Protein AF-A0A0X8VB48-F1 (afdb_monomer_lite)

Organism: NCBI:txid991789

Foldseek 3Di:
DDDLVNLQVLVVVLCVQQVFDADREPAEEEAADPPDQKAWDQQPVDDSRIYIYGYPLLVLADPLLSSLSSQLRVLLRRVCVVCVPPDPLLSVLCSLALSLLQSLLSSLCSQLVHRNPDQADDPPPDQWGRHRVGTDGVVVVLVVLLVLLQVLQVVCLVPLDVVSLSSSRSSLRSNLSVLSRHDLVVSLVVLLVSLVSHDPVCSVLSSQCSNCSSVVPSVSSSVSSVVSVVVSVVSSDPDPPPPD

pLDDT: mean 90.02, std 12.57, range [36.25, 98.5]

Structure (mmCIF, N/CA/C/O backbone):
data_AF-A0A0X8VB48-F1
#
_entry.id   AF-A0A0X8VB48-F1
#
loop_
_atom_site.group_PDB
_atom_site.id
_atom_site.type_symbol
_atom_site.label_atom_id
_atom_site.label_alt_id
_atom_site.label_comp_id
_atom_site.label_asym_id
_atom_site.label_entity_id
_atom_site.label_seq_id
_atom_site.pdbx_PDB_ins_code
_atom_site.Cartn_x
_atom_site.Cartn_y
_atom_site.Cartn_z
_atom_site.occupancy
_atom_site.B_iso_or_equiv
_atom_site.auth_seq_id
_atom_site.auth_comp_id
_atom_site.auth_asym_id
_atom_site.auth_atom_id
_atom_site.pdbx_PDB_model_num
ATOM 1 N N . MET A 1 1 ? -19.864 -9.420 11.312 1.00 90.50 1 MET A N 1
ATOM 2 C CA . MET A 1 1 ? -19.569 -8.588 10.129 1.00 90.50 1 MET A CA 1
ATOM 3 C C . MET A 1 1 ? -19.471 -7.152 10.598 1.00 90.50 1 MET A C 1
ATOM 5 O O . MET A 1 1 ? -20.153 -6.843 11.565 1.00 90.50 1 MET A O 1
ATOM 9 N N . TYR A 1 2 ? -18.628 -6.325 9.982 1.00 93.12 2 TYR A N 1
ATOM 10 C CA . TYR A 1 2 ? -18.498 -4.921 10.375 1.00 93.12 2 TYR A CA 1
ATOM 11 C C . TYR A 1 2 ? -19.770 -4.133 10.065 1.00 93.12 2 TYR A C 1
ATOM 13 O O . TYR A 1 2 ? -20.276 -4.198 8.940 1.00 93.12 2 TYR A O 1
ATOM 21 N N . THR A 1 3 ? -20.255 -3.365 11.039 1.00 95.38 3 THR A N 1
ATOM 22 C CA . THR A 1 3 ? -21.268 -2.328 10.794 1.00 95.38 3 THR A CA 1
ATOM 23 C C . THR A 1 3 ? -20.612 -1.007 10.381 1.00 95.38 3 THR A C 1
ATOM 25 O O . THR A 1 3 ? -19.412 -0.801 10.583 1.00 95.38 3 THR A O 1
ATOM 28 N N . ILE A 1 4 ? -21.398 -0.089 9.809 1.00 95.25 4 ILE A N 1
ATOM 29 C CA . ILE A 1 4 ? -20.923 1.256 9.447 1.00 95.25 4 ILE A CA 1
ATOM 30 C C . ILE A 1 4 ? -20.445 2.015 10.695 1.00 95.25 4 ILE A C 1
ATOM 32 O O . ILE A 1 4 ? -19.432 2.711 10.649 1.00 95.25 4 ILE A O 1
ATOM 36 N N . GLU A 1 5 ? -21.127 1.848 11.827 1.00 96.75 5 GLU A N 1
ATOM 37 C CA . GLU A 1 5 ? -20.742 2.445 13.107 1.00 96.75 5 GLU A CA 1
ATOM 38 C C . GLU A 1 5 ? -19.383 1.913 13.575 1.00 96.75 5 GLU A C 1
ATOM 40 O O . GLU A 1 5 ? -18.514 2.696 13.953 1.00 96.75 5 GLU A O 1
ATOM 45 N N . GLU A 1 6 ? -19.155 0.597 13.498 1.00 97.06 6 GLU A N 1
ATOM 46 C CA . GLU A 1 6 ? -17.865 -0.005 13.856 1.00 97.06 6 GLU A CA 1
ATOM 47 C C . GLU A 1 6 ? -16.723 0.482 12.952 1.00 97.06 6 GLU A C 1
ATOM 49 O O . GLU A 1 6 ? -15.622 0.740 13.442 1.00 97.06 6 GLU A O 1
ATOM 54 N N . ILE A 1 7 ? -16.983 0.640 11.649 1.00 97.25 7 ILE A N 1
ATOM 55 C CA . ILE A 1 7 ? -16.021 1.186 10.681 1.00 97.25 7 ILE A CA 1
ATOM 56 C C . ILE A 1 7 ? -15.673 2.633 11.038 1.00 97.25 7 ILE A C 1
ATOM 58 O O . ILE A 1 7 ? -14.496 2.978 11.120 1.00 97.25 7 ILE A O 1
ATOM 62 N N . ASN A 1 8 ? -16.676 3.469 11.308 1.00 97.25 8 ASN A N 1
ATOM 63 C CA . ASN A 1 8 ? -16.461 4.878 11.632 1.00 97.25 8 ASN A CA 1
ATOM 64 C C . ASN A 1 8 ? -15.754 5.072 12.986 1.00 97.25 8 ASN A C 1
ATOM 66 O O . ASN A 1 8 ? -14.904 5.952 13.102 1.00 97.25 8 ASN A O 1
ATOM 70 N N . ILE A 1 9 ? -15.987 4.196 13.970 1.00 98.12 9 ILE A N 1
ATOM 71 C CA . ILE A 1 9 ? -15.193 4.159 15.211 1.00 98.12 9 ILE A CA 1
ATOM 72 C C . ILE A 1 9 ? -13.711 3.876 14.915 1.00 98.12 9 ILE A C 1
ATOM 74 O O . ILE A 1 9 ? -12.822 4.434 15.562 1.00 98.12 9 ILE A O 1
ATOM 78 N N . GLU A 1 10 ? -13.405 2.989 13.964 1.00 98.06 10 GLU A N 1
ATOM 79 C CA . GLU A 1 10 ? -12.017 2.736 13.563 1.00 98.06 10 GLU A CA 1
ATOM 80 C C . GLU A 1 10 ? -11.431 3.897 12.738 1.00 98.06 10 GLU A C 1
ATOM 82 O O . GLU A 1 10 ? -10.253 4.202 12.925 1.00 98.06 10 GLU A O 1
ATOM 87 N N . ILE A 1 11 ? -12.228 4.614 11.932 1.00 97.56 11 ILE A N 1
ATOM 88 C CA . ILE A 1 11 ? -11.807 5.872 11.280 1.00 97.56 11 ILE A CA 1
ATOM 89 C C . ILE A 1 11 ? -11.411 6.921 12.321 1.00 97.56 11 ILE A C 1
ATOM 91 O O . ILE A 1 11 ? -10.358 7.542 12.198 1.00 97.56 11 ILE A O 1
ATOM 95 N N . GLU A 1 12 ? -12.208 7.115 13.373 1.00 98.12 12 GLU A N 1
ATOM 96 C CA . GLU A 1 12 ? -11.882 8.071 14.438 1.00 98.12 12 GLU A CA 1
ATOM 97 C C . GLU A 1 12 ? -10.547 7.735 15.114 1.00 98.12 12 GLU A C 1
ATOM 99 O O . GLU A 1 12 ? -9.720 8.622 15.353 1.00 98.12 12 GLU A O 1
ATOM 104 N N . LYS A 1 13 ? -10.295 6.446 15.379 1.00 98.00 13 LYS A N 1
ATOM 105 C CA . LYS A 1 13 ? -9.010 5.978 15.923 1.00 98.00 13 LYS A CA 1
ATOM 106 C C . LYS A 1 13 ? -7.868 6.221 14.947 1.00 98.00 13 LYS A C 1
ATOM 108 O O . LYS A 1 13 ? -6.835 6.740 15.363 1.00 98.00 13 LYS A O 1
ATOM 113 N N . PHE A 1 14 ? -8.059 5.890 13.673 1.00 98.12 14 PHE A N 1
ATOM 114 C CA . PHE A 1 14 ? -7.084 6.128 12.614 1.00 98.12 14 PHE A CA 1
ATOM 115 C C . PHE A 1 14 ? -6.713 7.613 12.528 1.00 98.12 14 PHE A C 1
ATOM 117 O O . PHE A 1 14 ? -5.535 7.955 12.646 1.00 98.12 14 PHE A O 1
ATOM 124 N N . CYS A 1 15 ? -7.704 8.502 12.420 1.00 97.62 15 CYS A N 1
ATOM 125 C CA . CYS A 1 15 ? -7.517 9.953 12.373 1.00 97.62 15 CYS A CA 1
ATOM 126 C C . CYS A 1 15 ? -6.788 10.468 13.620 1.00 97.62 15 CYS A C 1
ATOM 128 O O . CYS A 1 15 ? -5.855 11.261 13.514 1.00 97.62 15 CYS A O 1
ATOM 130 N N . LYS A 1 16 ? -7.154 9.979 14.812 1.00 96.88 16 LYS A N 1
ATOM 131 C CA . LYS A 1 16 ? -6.485 10.352 16.067 1.00 96.88 16 LYS A CA 1
ATOM 132 C C . LYS A 1 16 ? -5.025 9.895 16.109 1.00 96.88 16 LYS A C 1
ATOM 134 O O . LYS A 1 16 ? -4.169 10.639 16.577 1.00 96.88 16 LYS A O 1
ATOM 139 N N . SER A 1 17 ? -4.734 8.678 15.653 1.00 96.00 17 SER A N 1
ATOM 140 C CA . SER A 1 17 ? -3.387 8.101 15.703 1.00 96.00 17 SER A CA 1
ATOM 141 C C . SER A 1 17 ? -2.441 8.696 14.661 1.00 96.00 17 SER A C 1
ATOM 143 O O . SER A 1 17 ? -1.259 8.850 14.952 1.00 96.00 17 SER A O 1
ATOM 145 N N . THR A 1 18 ? -2.946 9.030 13.473 1.00 95.06 18 THR A N 1
ATOM 146 C CA . THR A 1 18 ? -2.155 9.526 12.329 1.00 95.06 18 THR A CA 1
ATOM 147 C C . THR A 1 18 ? -2.172 11.049 12.186 1.00 95.06 18 THR A C 1
ATOM 149 O O . THR A 1 18 ? -1.362 11.612 11.456 1.00 95.06 18 THR A O 1
ATOM 152 N N . SER A 1 19 ? -3.094 11.734 12.869 1.00 95.19 19 SER A N 1
ATOM 153 C CA . SER A 1 19 ? -3.466 13.138 12.618 1.00 95.19 19 SER A CA 1
ATOM 154 C C . SER A 1 19 ? -4.057 13.399 11.224 1.00 95.19 19 SER A C 1
ATOM 156 O O . SER A 1 19 ? -4.222 14.558 10.831 1.00 95.19 19 SER A O 1
ATOM 158 N N . TYR A 1 20 ? -4.383 12.350 10.464 1.00 95.56 20 TYR A N 1
ATOM 159 C CA . TYR A 1 20 ? -5.042 12.482 9.170 1.00 95.56 20 TYR A CA 1
ATOM 160 C C . TYR A 1 20 ? -6.513 12.845 9.339 1.00 95.56 20 TYR A C 1
ATOM 162 O O . TYR A 1 20 ? -7.123 12.638 10.388 1.00 95.56 20 TYR A O 1
ATOM 170 N N . LYS A 1 21 ? -7.077 13.428 8.282 1.00 94.94 21 LYS A N 1
ATOM 171 C CA . LYS A 1 21 ? -8.482 13.823 8.225 1.00 94.94 21 LYS A CA 1
ATOM 172 C C . LYS A 1 21 ? -9.115 13.170 7.008 1.00 94.94 21 LYS A C 1
ATOM 174 O O . LYS A 1 21 ? -8.802 13.550 5.883 1.00 94.94 21 LYS A O 1
ATOM 179 N N . ILE A 1 22 ? -9.996 12.209 7.253 1.00 95.25 22 ILE A N 1
ATOM 180 C CA . ILE A 1 22 ? -10.831 11.566 6.236 1.00 95.25 22 ILE A CA 1
ATOM 181 C C . ILE A 1 22 ? -12.299 11.629 6.677 1.00 95.25 22 ILE A C 1
ATOM 183 O O . ILE A 1 22 ? -12.566 11.665 7.882 1.00 95.25 22 ILE A O 1
ATOM 187 N N . PRO A 1 23 ? -13.256 11.705 5.737 1.00 94.12 23 PRO A N 1
ATOM 188 C CA . PRO A 1 23 ? -14.671 11.710 6.076 1.00 94.12 23 PRO A CA 1
ATOM 189 C C . PRO A 1 23 ? -15.126 10.330 6.581 1.00 94.12 23 PRO A C 1
ATOM 191 O O . PRO A 1 23 ? -14.489 9.322 6.265 1.00 94.12 23 PRO A O 1
ATOM 194 N N . PRO A 1 24 ? -16.250 10.260 7.318 1.00 94.25 24 PRO A N 1
ATOM 195 C CA . PRO A 1 24 ? -16.859 8.986 7.675 1.00 94.25 24 PRO A CA 1
ATOM 196 C C . PRO A 1 24 ? -17.371 8.257 6.427 1.00 94.25 24 PRO A C 1
ATOM 198 O O . PRO A 1 24 ? -17.845 8.885 5.471 1.00 94.25 24 PRO A O 1
ATOM 201 N N . ILE A 1 25 ? -17.334 6.926 6.476 1.00 92.94 25 ILE A N 1
ATOM 202 C CA . ILE A 1 25 ? -17.933 6.056 5.466 1.00 92.94 25 ILE A CA 1
ATOM 203 C C . ILE A 1 25 ? -19.440 5.992 5.706 1.00 92.94 25 ILE A C 1
ATOM 205 O O . ILE A 1 25 ? -19.900 5.759 6.825 1.00 92.94 25 ILE A O 1
ATOM 209 N N . LYS A 1 26 ? -20.203 6.184 4.628 1.00 90.75 26 LYS A N 1
ATOM 210 C CA . LYS A 1 26 ? -21.671 6.092 4.624 1.00 90.75 26 LYS A CA 1
ATOM 211 C C . LYS A 1 26 ? -22.192 4.840 3.922 1.00 90.75 26 LYS A C 1
ATOM 213 O O . LYS A 1 26 ? -23.313 4.424 4.186 1.00 90.75 26 LYS A O 1
ATOM 218 N N . HIS A 1 27 ? -21.377 4.226 3.064 1.00 91.19 27 HIS A N 1
ATOM 219 C CA . HIS A 1 27 ? -21.754 3.056 2.278 1.00 91.19 27 HIS A CA 1
ATOM 220 C C . HIS A 1 27 ? -20.696 1.967 2.428 1.00 91.19 27 HIS A C 1
ATOM 222 O O . HIS A 1 27 ? -19.526 2.168 2.101 1.00 91.19 27 HIS A O 1
ATOM 228 N N . CYS A 1 28 ? -21.122 0.817 2.946 1.00 93.44 28 CYS A N 1
ATOM 229 C CA . CYS A 1 28 ? -20.296 -0.371 3.087 1.00 93.44 28 CYS A CA 1
ATOM 230 C C . CYS A 1 28 ? -21.055 -1.577 2.538 1.00 93.44 28 CYS A C 1
ATOM 232 O O . CYS A 1 28 ? -22.178 -1.841 2.971 1.00 93.44 28 CYS A O 1
ATOM 234 N N . LEU A 1 29 ? -20.434 -2.326 1.630 1.00 94.12 29 LEU A N 1
ATOM 235 C CA . LEU A 1 29 ? -20.996 -3.555 1.077 1.00 94.12 29 LEU A CA 1
ATOM 236 C C . LEU A 1 29 ? -20.112 -4.742 1.437 1.00 94.12 29 LEU A C 1
ATOM 238 O O . LEU A 1 29 ? -18.891 -4.685 1.314 1.00 94.12 29 LEU A O 1
ATOM 242 N N . HIS A 1 30 ? -20.747 -5.835 1.851 1.00 95.44 30 HIS A N 1
ATOM 243 C CA . HIS A 1 30 ? -20.071 -7.102 2.103 1.00 95.44 30 HIS A CA 1
ATOM 244 C C . HIS A 1 30 ? -20.298 -8.022 0.910 1.00 95.44 30 HIS A C 1
ATOM 246 O O . HIS A 1 30 ? -21.442 -8.311 0.561 1.00 95.44 30 HIS A O 1
ATOM 252 N N . VAL A 1 31 ? -19.219 -8.449 0.265 1.00 94.50 31 VAL A N 1
ATOM 253 C CA . VAL A 1 31 ? -19.257 -9.193 -1.000 1.00 94.50 31 VAL A CA 1
ATOM 254 C C . VAL A 1 31 ? -18.446 -10.481 -0.895 1.00 94.50 31 VAL A C 1
ATOM 256 O O . VAL A 1 31 ? -17.558 -10.596 -0.059 1.00 94.50 31 VAL A O 1
ATOM 259 N N . ASN A 1 32 ? -18.727 -11.467 -1.743 1.00 92.38 32 ASN A N 1
ATOM 260 C CA . ASN A 1 32 ? -17.813 -12.595 -1.938 1.00 92.38 32 ASN A CA 1
ATOM 261 C C . ASN A 1 32 ? -16.865 -12.221 -3.079 1.00 92.38 32 ASN A C 1
ATOM 263 O O . ASN A 1 32 ? -17.310 -12.104 -4.218 1.00 92.38 32 ASN A O 1
ATOM 267 N N . SER A 1 33 ? -15.596 -11.974 -2.758 1.00 88.06 33 SER A N 1
ATOM 268 C CA . SER A 1 33 ? -14.563 -11.607 -3.728 1.00 88.06 33 SER A CA 1
ATOM 269 C C . SER A 1 33 ? -13.253 -12.289 -3.362 1.00 88.06 33 SER A C 1
ATOM 271 O O . SER A 1 33 ? -12.820 -12.199 -2.209 1.00 88.06 33 SER A O 1
ATOM 273 N N . ASP A 1 34 ? -12.631 -12.918 -4.356 1.00 85.06 34 ASP A N 1
ATOM 274 C CA . ASP A 1 34 ? -11.284 -13.486 -4.257 1.00 85.06 34 ASP A CA 1
ATOM 275 C C . ASP A 1 34 ? -10.205 -12.465 -4.676 1.00 85.06 34 ASP A C 1
ATOM 277 O O . ASP A 1 34 ? -9.017 -12.679 -4.437 1.00 85.06 34 ASP A O 1
ATOM 281 N N . ASP A 1 35 ? -10.610 -11.330 -5.261 1.00 84.50 35 ASP A N 1
ATOM 282 C CA . ASP A 1 35 ? -9.698 -10.317 -5.807 1.00 84.50 35 ASP A CA 1
ATOM 283 C C . ASP A 1 35 ? -9.123 -9.386 -4.731 1.00 84.50 35 ASP A C 1
ATOM 285 O O . ASP A 1 35 ? -8.025 -8.849 -4.882 1.00 84.50 35 ASP A O 1
ATOM 289 N N . PHE A 1 36 ? -9.867 -9.155 -3.646 1.00 90.50 36 PHE A N 1
ATOM 290 C CA . PHE A 1 36 ? -9.482 -8.238 -2.573 1.00 90.50 36 PHE A CA 1
ATOM 291 C C . PHE A 1 36 ? -10.076 -8.660 -1.228 1.00 90.50 36 PHE A C 1
ATOM 293 O O . PHE A 1 36 ? -11.134 -9.283 -1.168 1.00 90.50 36 PHE A O 1
ATOM 300 N N . ILE A 1 37 ? -9.418 -8.274 -0.129 1.00 94.06 37 ILE A N 1
ATOM 301 C CA . ILE A 1 37 ? -9.958 -8.461 1.229 1.00 94.06 37 ILE A CA 1
ATOM 302 C C . ILE A 1 37 ? -10.849 -7.281 1.625 1.00 94.06 37 ILE A C 1
ATOM 304 O O . ILE A 1 37 ? -11.935 -7.475 2.167 1.00 94.06 37 ILE A O 1
ATOM 308 N N . ALA A 1 38 ? -10.411 -6.066 1.315 1.00 95.81 38 ALA A N 1
ATOM 309 C CA . ALA A 1 38 ? -11.216 -4.859 1.350 1.00 95.81 38 ALA A CA 1
ATOM 310 C C . ALA A 1 38 ? -10.786 -3.948 0.194 1.00 95.81 38 ALA A C 1
ATOM 312 O O . ALA A 1 38 ? -9.725 -4.160 -0.388 1.00 95.81 38 ALA A O 1
ATOM 313 N N . GLN A 1 39 ? -11.637 -2.996 -0.174 1.00 94.81 39 GLN A N 1
ATOM 314 C CA . GLN A 1 39 ? -11.324 -1.988 -1.176 1.00 94.81 39 GLN A CA 1
ATOM 315 C C . GLN A 1 39 ? -12.178 -0.744 -0.950 1.00 94.81 39 GLN A C 1
ATOM 317 O O . GLN A 1 39 ? -13.408 -0.831 -0.939 1.00 94.81 39 GLN A O 1
ATOM 322 N N . VAL A 1 40 ? -11.548 0.422 -0.858 1.00 93.38 40 VAL A N 1
ATOM 323 C CA . VAL A 1 40 ? -12.250 1.702 -0.976 1.00 93.38 40 VAL A CA 1
ATOM 324 C C . VAL A 1 40 ? -12.320 2.150 -2.430 1.00 93.38 40 VAL A C 1
ATOM 326 O O . VAL A 1 40 ? -11.330 2.160 -3.161 1.00 93.38 40 VAL A O 1
ATOM 329 N N . ARG A 1 41 ? -13.507 2.592 -2.847 1.00 88.50 41 ARG A N 1
ATOM 330 C CA . ARG A 1 41 ? -13.739 3.237 -4.141 1.00 88.50 41 ARG A CA 1
ATOM 331 C C . ARG A 1 41 ? -14.246 4.650 -3.932 1.00 88.50 41 ARG A C 1
ATOM 333 O O . ARG A 1 41 ? -15.087 4.899 -3.070 1.00 88.50 41 ARG A O 1
ATOM 340 N N . ARG A 1 42 ? -13.761 5.573 -4.762 1.00 80.94 42 ARG A N 1
ATOM 341 C CA . ARG A 1 42 ? -14.356 6.903 -4.857 1.00 80.94 42 ARG A CA 1
ATOM 342 C C . ARG A 1 42 ? -15.598 6.814 -5.737 1.00 80.94 42 ARG A C 1
ATOM 344 O O . ARG A 1 42 ? -15.498 6.395 -6.888 1.00 80.94 42 ARG A O 1
ATOM 351 N N . ASN A 1 43 ? -16.745 7.206 -5.204 1.00 75.50 43 ASN A N 1
ATOM 352 C CA . ASN A 1 43 ? -18.006 7.244 -5.926 1.00 75.50 43 ASN A CA 1
ATOM 353 C C . ASN A 1 43 ? -18.590 8.655 -5.835 1.00 75.50 43 ASN A C 1
ATOM 355 O O . ASN A 1 43 ? -19.033 9.084 -4.775 1.00 75.50 43 ASN A O 1
ATOM 359 N N . ASN A 1 44 ? -18.584 9.374 -6.957 1.00 70.50 44 ASN A N 1
ATOM 360 C CA . ASN A 1 44 ? -19.046 10.762 -7.021 1.00 70.50 44 ASN A CA 1
ATOM 361 C C . ASN A 1 44 ? -20.567 10.910 -6.830 1.00 70.50 44 ASN A C 1
ATOM 363 O O . ASN A 1 44 ? -21.035 12.025 -6.623 1.00 70.50 44 ASN A O 1
ATOM 367 N N . GLU A 1 45 ? -21.326 9.814 -6.894 1.00 63.97 45 GLU A N 1
ATOM 368 C CA . GLU A 1 45 ? -22.779 9.786 -6.678 1.00 63.97 45 GLU A CA 1
ATOM 369 C C . GLU A 1 45 ? -23.149 9.591 -5.197 1.00 63.97 45 GLU A C 1
ATOM 371 O O . GLU A 1 45 ? -24.316 9.690 -4.825 1.00 63.97 45 GLU A O 1
ATOM 376 N N . ILE A 1 46 ? -22.158 9.330 -4.339 1.00 66.12 46 ILE A N 1
ATOM 377 C CA . ILE A 1 46 ? -22.334 9.057 -2.913 1.00 66.12 46 ILE A CA 1
ATOM 378 C C . ILE A 1 46 ? -21.938 10.279 -2.076 1.00 66.12 46 ILE A C 1
ATOM 380 O O . ILE A 1 46 ? -20.915 10.924 -2.311 1.00 66.12 46 ILE A O 1
ATOM 384 N N . GLU A 1 47 ? -22.719 10.576 -1.036 1.00 53.56 47 GLU A N 1
ATOM 385 C CA . GLU A 1 47 ? -22.389 11.620 -0.067 1.00 53.56 47 GLU A CA 1
ATOM 386 C C . GLU A 1 47 ? -21.066 11.289 0.656 1.00 53.56 47 GLU A C 1
ATOM 388 O O . GLU A 1 47 ? -20.872 10.173 1.131 1.00 53.56 47 GLU A O 1
ATOM 393 N N . ASN A 1 48 ? -20.144 12.255 0.739 1.00 63.16 48 ASN A N 1
ATOM 394 C CA . ASN A 1 48 ? -18.730 12.086 1.133 1.00 63.16 48 ASN A CA 1
ATOM 395 C C . ASN A 1 48 ? -17.842 11.306 0.150 1.00 63.16 48 ASN A C 1
ATOM 397 O O . ASN A 1 48 ? -16.633 11.252 0.356 1.00 63.16 48 ASN A O 1
ATOM 401 N N . GLY A 1 49 ? -18.397 10.770 -0.936 1.00 80.88 49 GLY A N 1
ATOM 402 C CA . GLY A 1 49 ? -17.636 10.326 -2.096 1.00 80.88 49 GLY A CA 1
ATOM 403 C C . GLY A 1 49 ? -16.931 8.975 -1.978 1.00 80.88 49 GLY A C 1
ATOM 404 O O . GLY A 1 49 ? -16.144 8.670 -2.869 1.00 80.88 49 GLY A O 1
ATOM 405 N N . TYR A 1 50 ? -17.161 8.180 -0.925 1.00 89.19 50 TYR A N 1
ATOM 406 C CA . TYR A 1 50 ? -16.465 6.902 -0.706 1.00 89.19 50 TYR A CA 1
ATOM 407 C C . TYR A 1 50 ? -17.416 5.743 -0.384 1.00 89.19 50 TYR A C 1
ATOM 409 O O . TYR A 1 50 ? -18.310 5.866 0.455 1.00 89.19 50 TYR A O 1
ATOM 417 N N . GLU A 1 51 ? -17.153 4.598 -1.012 1.00 93.06 51 GLU A N 1
ATOM 418 C CA . GLU A 1 51 ? -17.772 3.300 -0.739 1.00 93.06 51 GLU A CA 1
ATOM 419 C C . GLU A 1 51 ? -16.688 2.296 -0.331 1.00 93.06 51 GLU A C 1
ATOM 421 O O . GLU A 1 51 ? -15.648 2.207 -0.988 1.00 93.06 51 GLU A O 1
ATOM 426 N N . LEU A 1 52 ? -16.929 1.541 0.742 1.00 95.06 52 LEU A N 1
ATOM 427 C CA . LEU A 1 52 ? -16.044 0.467 1.191 1.00 95.06 52 LEU A CA 1
ATOM 428 C C . LEU A 1 52 ? -16.650 -0.894 0.851 1.00 95.06 52 LEU A C 1
ATOM 430 O O . LEU A 1 52 ? -17.741 -1.241 1.299 1.00 95.06 52 LEU A O 1
ATOM 434 N N . LEU A 1 53 ? -15.914 -1.689 0.088 1.00 95.81 53 LEU A N 1
ATOM 435 C CA . LEU A 1 53 ? -16.243 -3.076 -0.199 1.00 95.81 53 LEU A CA 1
ATOM 436 C C . LEU A 1 53 ? -15.412 -3.970 0.717 1.00 95.81 53 LEU A C 1
ATOM 438 O O . LEU A 1 53 ? -14.193 -3.832 0.770 1.00 95.81 53 LEU A O 1
ATOM 442 N N . ILE A 1 54 ? -16.052 -4.895 1.424 1.00 96.62 54 ILE A N 1
ATOM 443 C CA . ILE A 1 54 ? -15.392 -5.847 2.322 1.00 96.62 54 ILE A CA 1
ATOM 444 C C . ILE A 1 54 ? -15.689 -7.259 1.827 1.00 96.62 54 ILE A C 1
ATOM 446 O O . ILE A 1 54 ? -16.851 -7.648 1.716 1.00 96.62 54 ILE A O 1
ATOM 450 N N . SER A 1 55 ? -14.650 -8.041 1.539 1.00 96.62 55 SER A N 1
ATOM 451 C CA . SER A 1 55 ? -14.834 -9.456 1.227 1.00 96.62 55 SER A CA 1
ATOM 452 C C . SER A 1 55 ? -15.236 -10.222 2.485 1.00 96.62 55 SER A C 1
ATOM 454 O O . SER A 1 55 ? -14.638 -10.039 3.548 1.00 96.62 55 SER A O 1
ATOM 456 N N . ASN A 1 56 ? -16.209 -11.126 2.376 1.00 94.88 56 ASN A N 1
ATOM 457 C CA . ASN A 1 56 ? -16.627 -11.995 3.481 1.00 94.88 56 ASN A CA 1
ATOM 458 C C . ASN A 1 56 ? -15.477 -12.863 4.022 1.00 94.88 56 ASN A C 1
ATOM 460 O O . ASN A 1 56 ? -15.508 -13.295 5.176 1.00 94.88 56 ASN A O 1
ATOM 464 N N . ASP A 1 57 ? -14.422 -13.052 3.232 1.00 94.06 57 ASP A N 1
ATOM 465 C CA . ASP A 1 57 ? -13.216 -13.764 3.637 1.00 94.06 57 ASP A CA 1
ATOM 466 C C . ASP A 1 57 ? -12.428 -13.058 4.739 1.00 94.06 57 ASP A C 1
ATOM 468 O O . ASP A 1 57 ? -11.733 -13.728 5.507 1.00 94.06 57 ASP A O 1
ATOM 472 N N . ILE A 1 58 ? -12.598 -11.740 4.910 1.00 94.56 58 ILE A N 1
ATOM 473 C CA . ILE A 1 58 ? -11.949 -10.996 5.995 1.00 94.56 58 ILE A CA 1
ATOM 474 C C . ILE A 1 58 ? -12.283 -11.597 7.370 1.00 94.56 58 ILE A C 1
ATOM 476 O O . ILE A 1 58 ? -11.450 -11.599 8.277 1.00 94.56 58 ILE A O 1
ATOM 480 N N . TYR A 1 59 ? -13.487 -12.163 7.522 1.00 94.19 59 TYR A N 1
ATOM 481 C CA . TYR A 1 59 ? -13.989 -12.684 8.794 1.00 94.19 59 TYR A CA 1
ATOM 482 C C . TYR A 1 59 ? -13.356 -14.009 9.211 1.00 94.19 59 TYR A C 1
ATOM 484 O O . TYR A 1 59 ? -13.494 -14.405 10.368 1.00 94.19 59 TYR A O 1
ATOM 492 N N . LYS A 1 60 ? -12.619 -14.665 8.307 1.00 93.19 60 LYS A N 1
ATOM 493 C CA . LYS A 1 60 ? -11.802 -15.845 8.617 1.00 93.19 60 LYS A CA 1
ATOM 494 C C . LYS A 1 60 ? -10.545 -15.467 9.412 1.00 93.19 60 LYS A C 1
ATOM 496 O O . LYS A 1 60 ? -9.989 -16.302 10.125 1.00 93.19 60 LYS A O 1
ATOM 501 N N . TYR A 1 61 ? -10.100 -14.213 9.317 1.00 94.25 61 TYR A N 1
ATOM 502 C CA . TYR A 1 61 ? -8.859 -13.743 9.930 1.00 94.25 61 TYR A CA 1
ATOM 503 C C . TYR A 1 61 ? -9.060 -13.211 11.349 1.00 94.25 61 TYR A C 1
ATOM 505 O O . TYR A 1 61 ? -10.171 -12.917 11.790 1.00 94.25 61 TYR A O 1
ATOM 513 N N . LYS A 1 62 ? -7.966 -13.048 12.097 1.00 94.88 62 LYS A N 1
ATOM 514 C CA . LYS A 1 62 ? -8.011 -12.459 13.444 1.00 94.88 62 LYS A CA 1
ATOM 515 C C . LYS A 1 62 ? -8.420 -10.986 13.381 1.00 94.88 62 LYS A C 1
ATOM 517 O O . LYS A 1 62 ? -7.956 -10.255 12.515 1.00 94.88 62 LYS A O 1
ATOM 522 N N . LYS A 1 63 ? -9.224 -10.537 14.355 1.00 95.00 63 LYS A N 1
ATOM 523 C CA . LYS A 1 63 ? -9.791 -9.173 14.415 1.00 95.00 63 LYS A CA 1
ATOM 524 C C . LYS A 1 63 ? -8.743 -8.061 14.288 1.00 95.00 63 LYS A C 1
ATOM 526 O O . LYS A 1 63 ? -9.037 -7.010 13.740 1.00 95.00 63 LYS A O 1
ATOM 531 N N . GLU A 1 64 ? -7.537 -8.292 14.791 1.00 95.56 64 GLU A N 1
ATOM 532 C CA . GLU A 1 64 ? -6.419 -7.359 14.649 1.00 95.56 64 GLU A CA 1
ATOM 533 C C . GLU A 1 64 ? -6.008 -7.160 13.181 1.00 95.56 64 GLU A C 1
ATOM 535 O O . GLU A 1 64 ? -5.951 -6.025 12.719 1.00 95.56 64 GLU A O 1
ATOM 540 N N . TYR A 1 65 ? -5.834 -8.251 12.427 1.00 96.88 65 TYR A N 1
ATOM 541 C CA . TYR A 1 65 ? -5.554 -8.202 10.990 1.00 96.88 65 TYR A CA 1
ATOM 542 C C . TYR A 1 65 ? -6.688 -7.535 10.211 1.00 96.88 65 TYR A C 1
ATOM 544 O O . TYR A 1 65 ? -6.442 -6.676 9.373 1.00 96.88 65 TYR A O 1
ATOM 552 N N . GLN A 1 66 ? -7.942 -7.863 10.540 1.00 97.25 66 GLN A N 1
ATOM 553 C CA . GLN A 1 66 ? -9.105 -7.237 9.901 1.00 97.25 66 GLN A CA 1
ATOM 554 C C . GLN A 1 66 ? -9.079 -5.705 10.036 1.00 97.25 66 GLN A C 1
ATOM 556 O O . GLN A 1 66 ? -9.328 -4.987 9.072 1.00 97.25 66 GLN A O 1
ATOM 561 N N . LYS A 1 67 ? -8.732 -5.191 11.224 1.00 98.00 67 LYS A N 1
ATOM 562 C CA . LYS A 1 67 ? -8.600 -3.747 11.457 1.00 98.00 67 LYS A CA 1
ATOM 563 C C . LYS A 1 67 ? -7.405 -3.142 10.733 1.00 98.00 67 LYS A C 1
ATOM 565 O O . LYS A 1 67 ? -7.530 -2.036 10.224 1.00 98.00 67 LYS A O 1
ATOM 570 N N . ALA A 1 68 ? -6.282 -3.853 10.666 1.00 97.75 68 ALA A N 1
ATOM 571 C CA . ALA A 1 68 ? -5.118 -3.404 9.911 1.00 97.75 68 ALA A CA 1
ATOM 572 C C . ALA A 1 68 ? -5.454 -3.218 8.421 1.00 97.75 68 ALA A C 1
ATOM 574 O O . ALA A 1 68 ? -5.092 -2.198 7.842 1.00 97.75 68 ALA A O 1
ATOM 575 N N . VAL A 1 69 ? -6.241 -4.135 7.844 1.00 97.94 69 VAL A N 1
ATOM 576 C CA . VAL A 1 69 ? -6.776 -4.006 6.478 1.00 97.94 69 VAL A CA 1
ATOM 577 C C . VAL A 1 69 ? -7.685 -2.779 6.343 1.00 97.94 69 VAL A C 1
ATOM 579 O O . VAL A 1 69 ? -7.559 -2.033 5.383 1.00 97.94 69 VAL A O 1
ATOM 582 N N . LEU A 1 70 ? -8.562 -2.493 7.311 1.00 98.31 70 LEU A N 1
ATOM 583 C CA . LEU A 1 70 ? -9.356 -1.254 7.263 1.00 98.31 70 LEU A CA 1
ATOM 584 C C . LEU A 1 70 ? -8.469 0.001 7.281 1.00 98.31 70 LEU A C 1
ATOM 586 O O . LEU A 1 70 ? -8.718 0.943 6.536 1.00 98.31 70 LEU A O 1
ATOM 590 N N . TRP A 1 71 ? -7.416 0.013 8.101 1.00 98.50 71 TRP A N 1
ATOM 591 C CA . TRP A 1 71 ? -6.484 1.142 8.173 1.00 98.50 71 TRP A CA 1
ATOM 592 C C . TRP A 1 71 ? -5.680 1.318 6.879 1.00 98.50 71 TRP A C 1
ATOM 594 O O . TRP A 1 71 ? -5.401 2.456 6.506 1.00 98.50 71 TRP A O 1
ATOM 604 N N . HIS A 1 72 ? -5.357 0.226 6.179 1.00 98.25 72 HIS A N 1
ATOM 605 C CA . HIS A 1 72 ? -4.798 0.255 4.825 1.00 98.25 72 HIS A CA 1
ATOM 606 C C . HIS A 1 72 ? -5.718 1.047 3.881 1.00 98.25 72 HIS A C 1
ATOM 608 O O . HIS A 1 72 ? -5.309 2.038 3.278 1.00 98.25 72 HIS A O 1
ATOM 614 N N . GLU A 1 73 ? -7.001 0.689 3.841 1.00 98.25 73 GLU A N 1
ATOM 615 C CA . GLU A 1 73 ? -7.986 1.354 2.984 1.00 98.25 73 GLU A CA 1
ATOM 616 C C . GLU A 1 73 ? -8.244 2.822 3.369 1.00 98.25 73 GLU A C 1
ATOM 618 O O . GLU A 1 73 ? -8.417 3.692 2.511 1.00 98.25 73 GLU A O 1
ATOM 623 N N . PHE A 1 74 ? -8.219 3.145 4.664 1.00 98.19 74 PHE A N 1
ATOM 624 C CA . PHE A 1 74 ? -8.332 4.526 5.144 1.00 98.19 74 PHE A CA 1
ATOM 625 C C . PHE A 1 74 ? -7.151 5.396 4.697 1.00 98.19 74 PHE A C 1
ATOM 627 O O . PHE A 1 74 ? -7.324 6.590 4.431 1.00 98.19 74 PHE A O 1
ATOM 634 N N . THR A 1 75 ? -5.961 4.811 4.546 1.00 98.06 75 THR A N 1
ATOM 635 C CA . THR A 1 75 ? -4.817 5.514 3.962 1.00 98.06 75 THR A CA 1
ATOM 636 C C . THR A 1 75 ? -5.064 5.868 2.494 1.00 98.06 75 THR A C 1
ATOM 638 O O . THR A 1 75 ? -4.779 6.999 2.100 1.00 98.06 75 THR A O 1
ATOM 641 N N . HIS A 1 76 ? -5.692 4.994 1.700 1.00 96.88 76 HIS A N 1
ATOM 642 C CA . HIS A 1 76 ? -6.094 5.339 0.329 1.00 96.88 76 HIS A CA 1
ATOM 643 C C . HIS A 1 76 ? -7.130 6.471 0.279 1.00 96.88 76 HIS A C 1
ATOM 645 O O . HIS A 1 76 ? -7.058 7.349 -0.588 1.00 96.88 76 HIS A O 1
ATOM 651 N N . MET A 1 77 ? -8.072 6.517 1.230 1.00 96.31 77 MET A N 1
ATOM 652 C CA . MET A 1 77 ? -8.981 7.665 1.366 1.00 96.31 77 MET A CA 1
ATOM 653 C C . MET A 1 77 ? -8.198 8.957 1.605 1.00 96.31 77 MET A C 1
ATOM 655 O O . MET A 1 77 ? -8.415 9.950 0.913 1.00 96.31 77 MET A O 1
ATOM 659 N N . TYR A 1 78 ? -7.257 8.943 2.547 1.00 96.56 78 TYR A N 1
ATOM 660 C CA . TYR A 1 78 ? -6.437 10.111 2.853 1.00 96.56 78 TYR A CA 1
ATOM 661 C C . TYR A 1 78 ? -5.602 10.566 1.649 1.00 96.56 78 TYR A C 1
ATOM 663 O O . TYR A 1 78 ? -5.653 11.738 1.272 1.00 96.56 78 TYR A O 1
ATOM 671 N N . ASP A 1 79 ? -4.873 9.651 1.014 1.00 96.19 79 ASP A N 1
ATOM 672 C CA . ASP A 1 79 ? -4.011 9.981 -0.119 1.00 96.19 79 ASP A CA 1
ATOM 673 C C . ASP A 1 79 ? -4.831 10.471 -1.321 1.00 96.19 79 ASP A C 1
ATOM 675 O O . ASP A 1 79 ? -4.460 11.449 -1.970 1.00 96.19 79 ASP A O 1
ATOM 679 N N . SER A 1 80 ? -5.999 9.877 -1.588 1.00 94.19 80 SER A N 1
ATOM 680 C CA . SER A 1 80 ? -6.883 10.358 -2.658 1.00 94.19 80 SER A CA 1
ATOM 681 C C . SER A 1 80 ? -7.430 11.763 -2.406 1.00 94.19 80 SER A C 1
ATOM 683 O O . SER A 1 80 ? -7.554 12.530 -3.359 1.00 94.19 80 SER A O 1
ATOM 685 N N . LEU A 1 81 ? -7.694 12.149 -1.151 1.00 93.38 81 LEU A N 1
ATOM 686 C CA . LEU A 1 81 ? -8.030 13.535 -0.800 1.00 93.38 81 LEU A CA 1
ATOM 687 C C . LEU A 1 81 ? -6.832 14.471 -0.957 1.00 93.38 81 LEU A C 1
ATOM 689 O O . LEU A 1 81 ? -7.003 15.601 -1.411 1.00 93.38 81 LEU A O 1
ATOM 693 N N . LYS A 1 82 ? -5.634 14.006 -0.592 1.00 94.12 82 LYS A N 1
ATOM 694 C CA . LYS A 1 82 ? -4.387 14.774 -0.678 1.00 94.12 82 LYS A CA 1
ATOM 695 C C . LYS A 1 82 ? -4.034 15.147 -2.118 1.00 94.12 82 LYS A C 1
ATOM 697 O O . LYS A 1 82 ? -3.573 16.258 -2.346 1.00 94.12 82 LYS A O 1
ATOM 702 N N . PHE A 1 83 ? -4.273 14.247 -3.073 1.00 92.19 83 PHE A N 1
ATOM 703 C CA . PHE A 1 83 ? -3.948 14.453 -4.491 1.00 92.19 83 PHE A CA 1
ATOM 704 C C . PHE A 1 83 ? -5.157 14.822 -5.361 1.00 92.19 83 PHE A C 1
ATOM 706 O O . PHE A 1 83 ? -5.048 14.830 -6.582 1.00 92.19 83 PHE A O 1
ATOM 713 N N . LYS A 1 84 ? -6.324 15.110 -4.774 1.00 90.00 84 LYS A N 1
ATOM 714 C CA . LYS A 1 84 ? -7.583 15.272 -5.526 1.00 90.00 84 LYS A CA 1
ATOM 715 C C . LYS A 1 84 ? -7.560 16.389 -6.583 1.00 90.00 84 LYS A C 1
ATOM 717 O O . LYS A 1 84 ? -8.322 16.301 -7.539 1.00 90.00 84 LYS A O 1
ATOM 722 N N . ASP A 1 85 ? -6.740 17.419 -6.366 1.00 91.19 85 ASP A N 1
ATOM 723 C CA . ASP A 1 85 ? -6.636 18.614 -7.216 1.00 91.19 85 ASP A CA 1
ATOM 724 C C . ASP A 1 85 ? -5.444 18.527 -8.194 1.00 91.19 85 ASP A C 1
ATOM 726 O O . ASP A 1 85 ? -5.211 19.440 -8.985 1.00 91.19 85 ASP A O 1
ATOM 730 N N . GLU A 1 86 ? -4.688 17.425 -8.155 1.00 93.75 86 GLU A N 1
ATOM 731 C CA . GLU A 1 86 ? -3.585 17.162 -9.077 1.00 93.75 86 GLU A CA 1
ATOM 732 C C . GLU A 1 86 ? -4.088 16.723 -10.458 1.00 93.75 86 GLU A C 1
ATOM 734 O O . GLU A 1 86 ? -5.214 16.251 -10.636 1.00 93.75 86 GLU A O 1
ATOM 739 N N . SER A 1 87 ? -3.216 16.817 -11.466 1.00 93.81 87 SER A N 1
ATOM 740 C CA . SER A 1 87 ? -3.527 16.272 -12.793 1.00 93.81 87 SER A CA 1
ATOM 741 C C . SER A 1 87 ? -3.804 14.763 -12.730 1.00 93.81 87 SER A C 1
ATOM 743 O O . SER A 1 87 ? -3.216 14.047 -11.919 1.00 93.81 87 SER A O 1
ATOM 745 N N . LYS A 1 88 ? -4.633 14.243 -13.646 1.00 91.31 88 LYS A N 1
ATOM 746 C CA . LYS A 1 88 ? -4.970 12.807 -13.702 1.00 91.31 88 LYS A CA 1
ATOM 747 C C . LYS A 1 88 ? -3.735 11.898 -13.733 1.00 91.31 88 LYS A C 1
ATOM 749 O O . LYS A 1 88 ? -3.747 10.846 -13.109 1.00 91.31 88 LYS A O 1
ATOM 754 N N . ILE A 1 89 ? -2.679 12.299 -14.443 1.00 92.38 89 ILE A N 1
ATOM 755 C CA . ILE A 1 89 ? -1.431 11.525 -14.543 1.00 92.38 89 ILE A CA 1
ATOM 756 C C . ILE A 1 89 ? -0.740 11.446 -13.178 1.00 92.38 89 ILE A C 1
ATOM 758 O O . ILE A 1 89 ? -0.340 10.364 -12.754 1.00 92.38 89 ILE A O 1
ATOM 762 N N . VAL A 1 90 ? -0.645 12.580 -12.477 1.00 94.69 90 VAL A N 1
ATOM 763 C CA . VAL A 1 90 ? -0.064 12.642 -11.130 1.00 94.69 90 VAL A CA 1
ATOM 764 C C . VAL A 1 90 ? -0.914 11.835 -10.153 1.00 94.69 90 VAL A C 1
ATOM 766 O O . VAL A 1 90 ? -0.379 10.982 -9.450 1.00 94.69 90 VAL A O 1
ATOM 769 N N . PHE A 1 91 ? -2.233 12.036 -10.159 1.00 94.06 91 PHE A N 1
ATOM 770 C CA . PHE A 1 91 ? -3.167 11.288 -9.322 1.00 94.06 91 PHE A CA 1
ATOM 771 C C . PHE A 1 91 ? -3.031 9.774 -9.535 1.00 94.06 91 PHE A C 1
ATOM 773 O O . PHE A 1 91 ? -2.778 9.039 -8.583 1.00 94.06 91 PHE A O 1
ATOM 780 N N . ASP A 1 92 ? -3.128 9.303 -10.783 1.00 92.44 92 ASP A N 1
ATOM 781 C CA . ASP A 1 92 ? -3.057 7.876 -11.111 1.00 92.44 92 ASP A CA 1
ATOM 782 C C . ASP A 1 92 ? -1.717 7.265 -10.679 1.00 92.44 92 ASP A C 1
ATOM 784 O O . ASP A 1 92 ? -1.700 6.171 -10.114 1.00 92.44 92 ASP A O 1
ATOM 788 N N . ALA A 1 93 ? -0.601 7.959 -10.925 1.00 95.38 93 ALA A N 1
ATOM 789 C CA . ALA A 1 93 ? 0.719 7.492 -10.518 1.00 95.38 93 ALA A CA 1
ATOM 790 C C . ALA A 1 93 ? 0.842 7.405 -8.993 1.00 95.38 93 ALA A C 1
ATOM 792 O O . ALA A 1 93 ? 1.270 6.370 -8.481 1.00 95.38 93 ALA A O 1
ATOM 793 N N . MET A 1 94 ? 0.439 8.451 -8.264 1.00 97.44 94 MET A N 1
ATOM 794 C CA . MET A 1 94 ? 0.534 8.497 -6.803 1.00 97.44 94 MET A CA 1
ATOM 795 C C . MET A 1 94 ? -0.347 7.443 -6.132 1.00 97.44 94 MET A C 1
ATOM 797 O O . MET A 1 94 ? 0.126 6.744 -5.235 1.00 97.44 94 MET A O 1
ATOM 801 N N . ILE A 1 95 ? -1.589 7.269 -6.591 1.00 95.00 95 ILE A N 1
ATOM 802 C CA . ILE A 1 95 ? -2.500 6.259 -6.040 1.00 95.00 95 ILE A CA 1
ATOM 803 C C . ILE A 1 95 ? -1.996 4.841 -6.323 1.00 95.00 95 ILE A C 1
ATOM 805 O O . ILE A 1 95 ? -1.953 4.020 -5.417 1.00 95.00 95 ILE A O 1
ATOM 809 N N . LYS A 1 96 ? -1.525 4.551 -7.541 1.00 94.75 96 LYS A N 1
ATOM 810 C CA . LYS A 1 96 ? -1.084 3.196 -7.926 1.00 94.75 96 LYS A CA 1
ATOM 811 C C . LYS A 1 96 ? 0.311 2.807 -7.433 1.00 94.75 96 LYS A C 1
ATOM 813 O O . LYS A 1 96 ? 0.749 1.690 -7.727 1.00 94.75 96 LYS A O 1
ATOM 818 N N . THR A 1 97 ? 1.036 3.722 -6.784 1.00 97.25 97 THR A N 1
ATOM 819 C CA . THR A 1 97 ? 2.407 3.479 -6.309 1.00 97.25 97 THR A CA 1
ATOM 820 C C . THR A 1 97 ? 2.603 3.913 -4.864 1.00 97.25 97 THR A C 1
ATOM 822 O O . THR A 1 97 ? 2.573 3.075 -3.968 1.00 97.25 97 THR A O 1
ATOM 825 N N . PHE A 1 98 ? 2.793 5.210 -4.619 1.00 98.12 98 PHE A N 1
ATOM 826 C CA . PHE A 1 98 ? 3.064 5.740 -3.289 1.00 98.12 98 PHE A CA 1
ATOM 827 C C . PHE A 1 98 ? 1.965 5.374 -2.295 1.00 98.12 98 PHE A C 1
ATOM 829 O O . PHE A 1 98 ? 2.288 4.964 -1.185 1.00 98.12 98 PHE A O 1
ATOM 836 N N . SER A 1 99 ? 0.693 5.488 -2.687 1.00 97.81 99 SER A N 1
ATOM 837 C CA . SER A 1 99 ? -0.416 5.204 -1.778 1.00 97.81 99 SER A CA 1
ATOM 838 C C . SER A 1 99 ? -0.447 3.739 -1.337 1.00 97.81 99 SER A C 1
ATOM 840 O O . SER A 1 99 ? -0.621 3.483 -0.154 1.00 97.81 99 SER A O 1
ATOM 842 N N . GLU A 1 100 ? -0.156 2.783 -2.224 1.00 98.12 100 GLU A N 1
ATOM 843 C CA . GLU A 1 100 ? -0.004 1.356 -1.872 1.00 98.12 100 GLU A CA 1
ATOM 844 C C . GLU A 1 100 ? 1.133 1.127 -0.862 1.00 98.12 100 GLU A C 1
ATOM 846 O O . GLU A 1 100 ? 0.980 0.413 0.133 1.00 98.12 100 GLU A O 1
ATOM 851 N N . SER A 1 101 ? 2.287 1.768 -1.078 1.00 98.44 101 SER A N 1
ATOM 852 C CA . SER A 1 101 ? 3.414 1.698 -0.139 1.00 98.44 101 SER A CA 1
ATOM 853 C C . SER A 1 101 ? 3.079 2.343 1.206 1.00 98.44 101 SER A C 1
ATOM 855 O O . SER A 1 101 ? 3.386 1.790 2.263 1.00 98.44 101 SER A O 1
ATOM 857 N N . HIS A 1 102 ? 2.416 3.494 1.187 1.00 98.00 102 HIS A N 1
ATOM 858 C CA . HIS A 1 102 ? 2.002 4.214 2.380 1.00 98.00 102 HIS A CA 1
ATOM 859 C C . HIS A 1 102 ? 0.960 3.421 3.182 1.00 98.00 102 HIS A C 1
ATOM 861 O O . HIS A 1 102 ? 1.131 3.234 4.389 1.00 98.00 102 HIS A O 1
ATOM 867 N N . ALA A 1 103 ? -0.058 2.879 2.516 1.00 98.31 103 ALA A N 1
ATOM 868 C CA . ALA A 1 103 ? -1.092 2.051 3.121 1.00 98.31 103 ALA A CA 1
ATOM 869 C C . ALA A 1 103 ? -0.501 0.786 3.756 1.00 98.31 103 ALA A C 1
ATOM 871 O O . ALA A 1 103 ? -0.757 0.507 4.929 1.00 98.31 103 ALA A O 1
ATOM 872 N N . THR A 1 104 ? 0.420 0.116 3.057 1.00 97.94 104 THR A N 1
ATOM 873 C CA . THR A 1 104 ? 1.161 -1.030 3.608 1.00 97.94 104 THR A CA 1
ATOM 874 C C . THR A 1 104 ? 1.997 -0.640 4.828 1.00 97.94 104 THR A C 1
ATOM 876 O O . THR A 1 104 ? 2.048 -1.372 5.814 1.00 97.94 104 THR A O 1
ATOM 879 N N . THR A 1 105 ? 2.640 0.532 4.812 1.00 96.19 105 THR A N 1
ATOM 880 C CA . THR A 1 105 ? 3.404 1.035 5.968 1.00 96.19 105 THR A CA 1
ATOM 881 C C . THR A 1 105 ? 2.501 1.195 7.192 1.00 96.19 105 THR A C 1
ATOM 883 O O . THR A 1 105 ? 2.880 0.806 8.298 1.00 96.19 105 THR A O 1
ATOM 886 N N . VAL A 1 106 ? 1.307 1.763 7.006 1.00 97.00 106 VAL A N 1
ATOM 887 C CA . VAL A 1 106 ? 0.316 1.955 8.074 1.00 97.00 106 VAL A CA 1
ATOM 888 C C . VAL A 1 106 ? -0.200 0.614 8.593 1.00 97.00 106 VAL A C 1
ATOM 890 O O . VAL A 1 106 ? -0.222 0.410 9.806 1.00 97.00 106 VAL A O 1
ATOM 893 N N . GLU A 1 107 ? -0.551 -0.316 7.706 1.00 97.31 107 GLU A N 1
ATOM 894 C CA . GLU A 1 107 ? -0.980 -1.672 8.068 1.00 97.31 107 GLU A CA 1
ATOM 895 C C . GLU A 1 107 ? 0.078 -2.376 8.932 1.00 97.31 107 GLU A C 1
ATOM 897 O O . GLU A 1 107 ? -0.213 -2.867 10.025 1.00 97.31 107 GLU A O 1
ATOM 902 N N . LEU A 1 108 ? 1.338 -2.358 8.491 1.00 94.75 108 LEU A N 1
ATOM 903 C CA . LEU A 1 108 ? 2.437 -2.981 9.223 1.00 94.75 108 LEU A CA 1
ATOM 904 C C . LEU A 1 108 ? 2.713 -2.282 10.558 1.00 94.75 108 LEU A C 1
ATOM 906 O O . LEU A 1 108 ? 2.933 -2.963 11.558 1.00 94.75 108 LEU A O 1
ATOM 910 N N . LYS A 1 109 ? 2.666 -0.943 10.621 1.00 93.38 109 LYS A N 1
ATOM 911 C CA . LYS A 1 109 ? 2.787 -0.210 11.894 1.00 93.38 109 LYS A CA 1
ATOM 912 C C . LYS A 1 109 ? 1.690 -0.606 12.874 1.00 93.38 109 LYS A C 1
ATOM 914 O O . LYS A 1 109 ? 1.984 -0.782 14.055 1.00 93.38 109 LYS A O 1
ATOM 919 N N . TYR A 1 110 ? 0.457 -0.766 12.396 1.00 94.69 110 TYR A N 1
ATOM 920 C CA . TYR A 1 110 ? -0.677 -1.159 13.228 1.00 94.69 110 TYR A CA 1
ATOM 921 C C . TYR A 1 110 ? -0.425 -2.522 13.880 1.00 94.69 110 TYR A C 1
ATOM 923 O O . TYR A 1 110 ? -0.524 -2.656 15.102 1.00 94.69 110 TYR A O 1
ATOM 931 N N . LEU A 1 111 ? -0.026 -3.501 13.067 1.00 94.06 111 LEU A N 1
ATOM 932 C CA . LEU A 1 111 ? 0.216 -4.882 13.489 1.00 94.06 111 LEU A CA 1
ATOM 933 C C . LEU A 1 111 ? 1.486 -5.055 14.328 1.00 94.06 111 LEU A C 1
ATOM 935 O O . LEU A 1 111 ? 1.550 -5.926 15.188 1.00 94.06 111 LEU A O 1
ATOM 939 N N . LEU A 1 112 ? 2.508 -4.227 14.099 1.00 91.31 112 LEU A N 1
ATOM 940 C CA . LEU A 1 112 ? 3.711 -4.183 14.937 1.00 91.31 112 LEU A CA 1
ATOM 941 C C . LEU A 1 112 ? 3.485 -3.390 16.234 1.00 91.31 112 LEU A C 1
ATOM 943 O O . LEU A 1 112 ? 4.404 -3.280 17.046 1.00 91.31 112 LEU A O 1
ATOM 947 N N . HIS A 1 113 ? 2.300 -2.794 16.412 1.00 89.94 113 HIS A N 1
ATOM 948 C CA . HIS A 1 113 ? 1.985 -1.867 17.498 1.00 89.94 113 HIS A CA 1
ATOM 949 C C . HIS A 1 113 ? 2.986 -0.704 17.608 1.00 89.94 113 HIS A C 1
ATOM 951 O O . HIS A 1 113 ? 3.337 -0.248 18.698 1.00 89.94 113 HIS A O 1
ATOM 957 N N . ILE A 1 114 ? 3.449 -0.213 16.460 1.00 88.56 114 ILE A N 1
ATOM 958 C CA . ILE A 1 114 ? 4.323 0.953 16.360 1.00 88.56 114 ILE A CA 1
ATOM 959 C C . ILE A 1 114 ? 3.451 2.205 16.295 1.00 88.56 114 ILE A C 1
ATOM 961 O O . ILE A 1 114 ? 2.441 2.252 15.592 1.00 88.56 114 ILE A O 1
ATOM 965 N N . SER A 1 115 ? 3.861 3.254 17.008 1.00 88.12 115 SER A N 1
ATOM 966 C CA . SER A 1 115 ? 3.188 4.550 16.921 1.00 88.12 115 SER A CA 1
ATOM 967 C C . SER A 1 115 ? 3.194 5.067 15.480 1.00 88.12 115 SER A C 1
ATOM 969 O O . SER A 1 115 ? 4.241 5.124 14.831 1.00 88.12 115 SER A O 1
ATOM 971 N N . MET A 1 116 ? 2.035 5.504 14.985 1.00 89.44 116 MET A N 1
ATOM 972 C CA . MET A 1 116 ? 1.903 6.018 13.616 1.00 89.44 116 MET A CA 1
ATOM 973 C C . MET A 1 116 ? 2.816 7.222 13.357 1.00 89.44 116 MET A C 1
ATOM 975 O O . MET A 1 116 ? 3.409 7.319 12.282 1.00 89.44 116 MET A O 1
ATOM 979 N N . ASN A 1 117 ? 3.034 8.048 14.385 1.00 82.94 117 ASN A N 1
ATOM 980 C CA . ASN A 1 117 ? 3.893 9.234 14.341 1.00 82.94 117 ASN A CA 1
ATOM 981 C C . ASN A 1 117 ? 5.392 8.921 14.487 1.00 82.94 117 ASN A C 1
ATOM 983 O O . ASN A 1 117 ? 6.223 9.816 14.351 1.00 82.94 117 ASN A O 1
ATOM 987 N N . GLN A 1 118 ? 5.767 7.673 14.783 1.00 79.81 118 GLN A N 1
ATOM 988 C CA . GLN A 1 118 ? 7.172 7.288 14.889 1.00 79.81 118 GLN A CA 1
ATOM 989 C C . GLN A 1 118 ? 7.797 7.183 13.491 1.00 79.81 118 GLN A C 1
ATOM 991 O O . GLN A 1 118 ? 7.297 6.472 12.613 1.00 79.81 118 GLN A O 1
ATOM 996 N N . THR A 1 119 ? 8.904 7.895 13.285 1.00 65.12 119 THR A N 1
ATOM 997 C CA . THR A 1 119 ? 9.520 8.114 11.966 1.00 65.12 119 THR A CA 1
ATOM 998 C C . THR A 1 119 ? 10.494 7.037 11.502 1.00 65.12 119 THR A C 1
ATOM 1000 O O . THR A 1 119 ? 10.997 7.157 10.394 1.00 65.12 119 THR A O 1
ATOM 1003 N N . SER A 1 120 ? 10.776 6.006 12.300 1.00 61.44 120 SER A N 1
ATOM 1004 C CA . SER A 1 120 ? 11.489 4.753 11.949 1.00 61.44 120 SER A CA 1
ATOM 1005 C C . SER A 1 120 ? 12.073 4.147 13.228 1.00 61.44 120 SER A C 1
ATOM 1007 O O . SER A 1 120 ? 12.131 4.816 14.263 1.00 61.44 120 SER A O 1
ATOM 1009 N N . ARG A 1 121 ? 12.525 2.890 13.133 1.00 61.44 121 ARG A N 1
ATOM 1010 C CA . ARG A 1 121 ? 13.062 1.986 14.175 1.00 61.44 121 ARG A CA 1
ATOM 1011 C C . ARG A 1 121 ? 12.045 0.941 14.614 1.00 61.44 121 ARG A C 1
ATOM 1013 O O . ARG A 1 121 ? 11.510 0.995 15.721 1.00 61.44 121 ARG A O 1
ATOM 1020 N N . ILE A 1 122 ? 11.848 -0.059 13.754 1.00 63.84 122 ILE A N 1
ATOM 1021 C CA . ILE A 1 122 ? 11.431 -1.380 14.228 1.00 63.84 122 ILE A CA 1
ATOM 1022 C C . ILE A 1 122 ? 12.489 -1.828 15.243 1.00 63.84 122 ILE A C 1
ATOM 1024 O O . ILE A 1 122 ? 13.664 -1.977 14.906 1.00 63.84 122 ILE A O 1
ATOM 1028 N N . ASN A 1 123 ? 12.087 -2.003 16.500 1.00 59.41 123 ASN A N 1
ATOM 1029 C CA . ASN A 1 123 ? 12.926 -2.700 17.460 1.00 59.41 123 ASN A CA 1
ATOM 1030 C C . ASN A 1 123 ? 12.936 -4.183 17.058 1.00 59.41 123 ASN A C 1
ATOM 1032 O O . ASN A 1 123 ? 11.875 -4.797 16.939 1.00 59.41 123 ASN A O 1
ATOM 1036 N N . LEU A 1 124 ? 14.125 -4.745 16.821 1.00 55.09 124 LEU A N 1
ATOM 1037 C CA . LEU A 1 124 ? 14.333 -6.110 16.314 1.00 55.09 124 LEU A CA 1
ATOM 1038 C C . LEU A 1 124 ? 13.669 -7.196 17.176 1.00 55.09 124 LEU A C 1
ATOM 1040 O O . LEU A 1 124 ? 13.481 -8.317 16.712 1.00 55.09 124 LEU A O 1
ATOM 1044 N N . ASN A 1 125 ? 13.289 -6.861 18.408 1.00 56.22 125 ASN A N 1
ATOM 1045 C CA . ASN A 1 125 ? 12.782 -7.810 19.388 1.00 56.22 125 ASN A CA 1
ATOM 1046 C C . ASN A 1 125 ? 11.334 -8.267 19.145 1.00 56.22 125 ASN A C 1
ATOM 1048 O O . ASN A 1 125 ? 10.902 -9.202 19.813 1.00 56.22 125 ASN A O 1
ATOM 1052 N N . ASN A 1 126 ? 10.577 -7.665 18.214 1.00 64.81 126 ASN A N 1
ATOM 1053 C CA . ASN A 1 126 ? 9.235 -8.161 17.890 1.00 64.81 126 ASN A CA 1
ATOM 1054 C C . ASN A 1 126 ? 8.856 -7.928 16.417 1.00 64.81 126 ASN A C 1
ATOM 1056 O O . ASN A 1 126 ? 8.278 -6.909 16.053 1.00 64.81 126 ASN A O 1
ATOM 1060 N N . ARG A 1 127 ? 9.207 -8.893 15.558 1.00 84.19 127 ARG A N 1
ATOM 1061 C CA . ARG A 1 127 ? 8.885 -8.905 1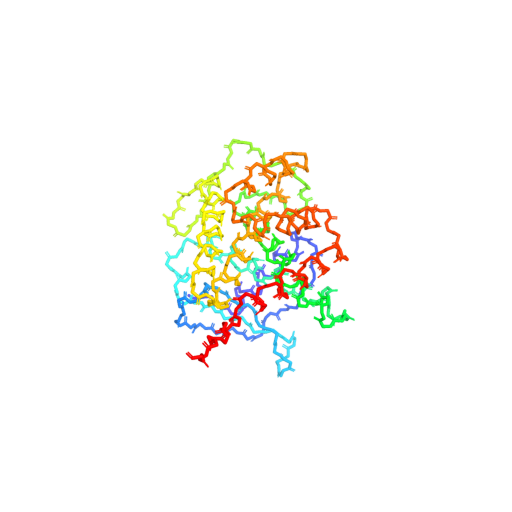4.116 1.00 84.19 127 ARG A CA 1
ATOM 1062 C C . ARG A 1 127 ? 7.788 -9.916 13.769 1.00 84.19 127 ARG A C 1
ATOM 1064 O O . ARG A 1 127 ? 7.651 -10.294 12.613 1.00 84.19 127 ARG A O 1
ATOM 1071 N N . VAL A 1 128 ? 7.050 -10.404 14.766 1.00 88.56 128 VAL A N 1
ATOM 1072 C CA . VAL A 1 128 ? 5.966 -11.377 14.582 1.00 88.56 128 VAL A CA 1
ATOM 1073 C C . VAL A 1 128 ? 4.631 -10.649 14.614 1.00 88.56 128 VAL A C 1
ATOM 1075 O O . VAL A 1 128 ? 4.340 -9.939 15.572 1.00 88.56 128 VAL A O 1
ATOM 1078 N N . LEU A 1 129 ? 3.829 -10.855 13.577 1.00 91.00 129 LEU A N 1
ATOM 1079 C CA . LEU A 1 129 ? 2.591 -10.138 13.304 1.00 91.00 129 LEU A CA 1
ATOM 1080 C C . LEU A 1 129 ? 1.395 -11.073 13.360 1.00 91.00 129 LEU A C 1
ATOM 1082 O O . LEU A 1 129 ? 1.489 -12.222 12.928 1.00 91.00 129 LEU A O 1
ATOM 1086 N N . THR A 1 130 ? 0.254 -10.569 13.826 1.00 91.25 130 THR A N 1
ATOM 1087 C CA . THR A 1 130 ? -1.035 -11.228 13.604 1.00 91.25 130 THR A CA 1
ATOM 1088 C C . THR A 1 130 ? -1.444 -11.027 12.140 1.00 91.25 130 THR A C 1
ATOM 1090 O O . THR A 1 130 ? -1.978 -9.988 11.769 1.00 91.25 130 THR A O 1
ATOM 1093 N N . TRP A 1 131 ? -1.173 -12.024 11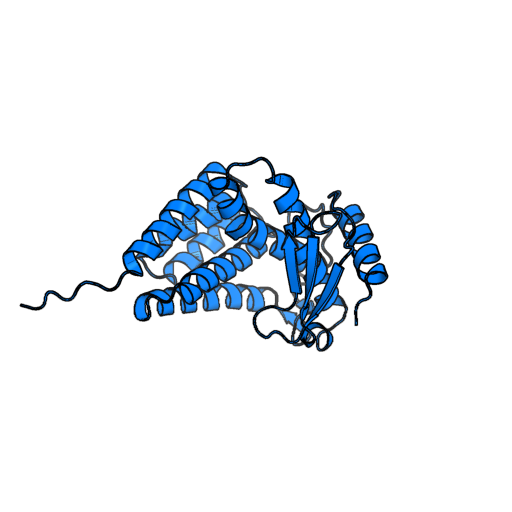.305 1.00 90.56 131 TRP A N 1
ATOM 1094 C CA . TRP A 1 131 ? -1.400 -12.028 9.861 1.00 90.56 131 TRP A CA 1
ATOM 1095 C C . TRP A 1 131 ? -2.548 -12.970 9.450 1.00 90.56 131 TRP A C 1
ATOM 1097 O O . TRP A 1 131 ? -3.244 -13.538 10.299 1.00 90.56 131 TRP A O 1
ATOM 1107 N N . ARG A 1 132 ? -2.746 -13.159 8.136 1.00 85.12 132 ARG A N 1
ATOM 1108 C CA . ARG A 1 132 ? -3.827 -13.975 7.540 1.00 85.12 132 ARG A CA 1
ATOM 1109 C C . ARG A 1 132 ? -3.935 -15.373 8.160 1.00 85.12 132 ARG A C 1
ATOM 1111 O O . ARG A 1 132 ? -5.014 -15.783 8.572 1.00 85.12 132 ARG A O 1
ATOM 1118 N N . ASN A 1 133 ? -2.809 -16.072 8.302 1.00 82.44 133 ASN A N 1
ATOM 1119 C CA . ASN A 1 133 ? -2.765 -17.466 8.762 1.00 82.44 133 ASN A CA 1
ATOM 1120 C C . ASN A 1 133 ? -2.338 -17.618 10.233 1.00 82.44 133 ASN A C 1
ATOM 1122 O O . ASN A 1 133 ? -1.872 -18.678 10.644 1.00 82.44 133 ASN A O 1
ATOM 1126 N N . GLY A 1 134 ? -2.488 -16.567 11.047 1.00 86.56 134 GLY A N 1
ATOM 1127 C CA . GLY A 1 134 ? -2.085 -16.578 12.453 1.00 86.56 134 GLY A CA 1
ATOM 1128 C C . GLY A 1 134 ? -0.872 -15.694 12.700 1.00 86.56 134 GLY A C 1
ATOM 1129 O O . GLY A 1 134 ? -0.912 -14.517 12.377 1.00 86.56 134 GLY A O 1
ATOM 1130 N N . LYS A 1 135 ? 0.178 -16.221 13.335 1.00 89.38 135 LYS A N 1
ATOM 1131 C CA . LYS A 1 135 ? 1.394 -15.446 13.614 1.00 89.38 135 LYS A CA 1
ATOM 1132 C C . LYS A 1 135 ? 2.433 -15.674 12.527 1.00 89.38 135 LYS A C 1
ATOM 1134 O O . LYS A 1 135 ? 2.826 -16.815 12.308 1.00 89.38 135 LYS A O 1
ATOM 1139 N N . GLU A 1 136 ? 2.906 -14.603 11.902 1.00 91.62 136 GLU A N 1
ATOM 1140 C CA . GLU A 1 136 ? 3.893 -14.679 10.824 1.00 91.62 136 GLU A CA 1
ATOM 1141 C C . GLU A 1 136 ? 5.021 -13.665 11.020 1.00 91.62 136 GLU A C 1
ATOM 1143 O O . GLU A 1 136 ? 4.834 -12.608 11.620 1.00 91.62 136 GLU A O 1
ATOM 1148 N N . ASN A 1 137 ? 6.223 -14.013 10.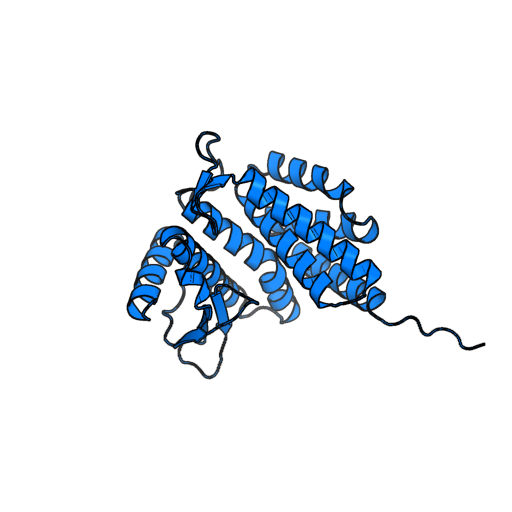566 1.00 91.75 137 ASN A N 1
ATOM 1149 C CA . ASN A 1 137 ? 7.383 -13.140 10.673 1.00 91.75 137 ASN A CA 1
ATOM 1150 C C . ASN A 1 137 ? 7.362 -12.094 9.545 1.00 91.75 137 ASN A C 1
ATOM 1152 O O . ASN A 1 137 ? 7.181 -12.440 8.379 1.00 91.75 137 ASN A O 1
ATOM 1156 N N . LEU A 1 138 ? 7.598 -10.827 9.879 1.00 91.81 138 LEU A N 1
ATOM 1157 C CA . LEU A 1 138 ? 7.667 -9.714 8.933 1.00 91.81 138 LEU A CA 1
ATOM 1158 C C . LEU A 1 138 ? 8.683 -9.953 7.806 1.00 91.81 138 LEU A C 1
ATOM 1160 O O . LEU A 1 138 ? 8.422 -9.594 6.661 1.00 91.81 138 LEU A O 1
ATOM 1164 N N . ASP A 1 139 ? 9.819 -10.587 8.093 1.00 90.38 139 ASP A N 1
ATOM 1165 C CA . ASP A 1 139 ? 10.820 -10.917 7.075 1.00 90.38 139 ASP A CA 1
ATOM 1166 C C . ASP A 1 139 ? 10.276 -11.930 6.053 1.00 90.38 139 ASP A C 1
ATOM 1168 O O . ASP A 1 139 ? 10.577 -11.828 4.867 1.00 90.38 139 ASP A O 1
ATOM 1172 N N . LEU A 1 140 ? 9.419 -12.868 6.479 1.00 92.44 140 LEU A N 1
ATOM 1173 C CA . LEU A 1 140 ? 8.764 -13.821 5.572 1.00 92.44 140 LEU A CA 1
ATOM 1174 C C . LEU A 1 140 ? 7.697 -13.137 4.717 1.00 92.44 140 LEU A C 1
ATOM 1176 O O . LEU A 1 140 ? 7.672 -13.333 3.503 1.00 92.44 140 LEU A O 1
ATOM 1180 N N . ILE A 1 141 ? 6.868 -12.284 5.326 1.00 93.62 141 ILE A N 1
ATOM 1181 C CA . ILE A 1 141 ? 5.840 -11.511 4.613 1.00 93.62 141 ILE A CA 1
ATOM 1182 C C . ILE A 1 141 ? 6.493 -10.639 3.531 1.00 93.62 141 ILE A C 1
ATOM 1184 O O . ILE A 1 141 ? 6.048 -10.605 2.384 1.00 93.62 141 ILE A O 1
ATOM 1188 N N . THR A 1 142 ? 7.590 -9.965 3.872 1.00 93.19 142 THR A N 1
ATOM 1189 C CA . THR A 1 142 ? 8.279 -9.039 2.962 1.00 93.19 142 THR A CA 1
ATOM 1190 C C . THR A 1 142 ? 9.077 -9.756 1.882 1.00 93.19 142 THR A C 1
ATOM 1192 O O . THR A 1 142 ? 9.074 -9.312 0.732 1.00 93.19 142 THR A O 1
ATOM 1195 N N . ALA A 1 143 ? 9.683 -10.903 2.202 1.00 94.94 143 ALA A N 1
ATOM 1196 C CA . ALA A 1 143 ? 10.243 -11.794 1.194 1.00 94.94 143 ALA A CA 1
ATOM 1197 C C . ALA A 1 143 ? 9.157 -12.288 0.226 1.00 94.94 143 ALA A C 1
ATOM 1199 O O . ALA A 1 143 ? 9.390 -12.328 -0.981 1.00 94.94 143 ALA A O 1
ATOM 1200 N N . ASN A 1 144 ? 7.955 -12.602 0.721 1.00 96.25 144 ASN A N 1
ATOM 1201 C CA . ASN A 1 144 ? 6.834 -12.999 -0.125 1.00 96.25 144 ASN A CA 1
ATOM 1202 C C . ASN A 1 144 ? 6.392 -11.869 -1.073 1.00 96.25 144 ASN A C 1
ATOM 1204 O O . ASN A 1 144 ? 6.211 -12.142 -2.255 1.00 96.25 144 ASN A O 1
ATOM 1208 N N . TYR A 1 145 ? 6.306 -10.609 -0.624 1.00 97.62 145 TYR A N 1
ATOM 1209 C CA . TYR A 1 145 ? 6.024 -9.473 -1.522 1.00 97.62 145 TYR A CA 1
ATOM 1210 C C . TYR A 1 145 ? 7.018 -9.396 -2.687 1.00 97.62 145 TYR A C 1
ATOM 1212 O O . TYR A 1 145 ? 6.619 -9.300 -3.848 1.00 97.62 145 TYR A O 1
ATOM 1220 N N . ILE A 1 146 ? 8.318 -9.514 -2.403 1.00 98.00 146 ILE A N 1
ATOM 1221 C CA . ILE A 1 146 ? 9.351 -9.504 -3.445 1.00 98.00 146 ILE A CA 1
ATOM 1222 C C . ILE A 1 146 ? 9.242 -10.715 -4.370 1.00 98.00 146 ILE A C 1
ATOM 1224 O O . ILE A 1 146 ? 9.250 -10.547 -5.589 1.00 98.00 146 ILE A O 1
ATOM 1228 N N . ASN A 1 147 ? 9.094 -11.920 -3.819 1.00 98.12 147 ASN A N 1
ATOM 1229 C CA . ASN A 1 147 ? 8.993 -13.144 -4.613 1.00 98.12 147 ASN A CA 1
ATOM 1230 C C . ASN A 1 147 ? 7.780 -13.115 -5.549 1.00 98.12 147 ASN A C 1
ATOM 1232 O O . ASN A 1 147 ? 7.908 -13.455 -6.724 1.00 98.12 147 ASN A O 1
ATOM 1236 N N . GLN A 1 148 ? 6.627 -12.653 -5.057 1.00 98.25 148 GLN A N 1
ATOM 1237 C CA . GLN A 1 148 ? 5.421 -12.497 -5.869 1.00 98.25 148 GLN A CA 1
ATOM 1238 C C . GLN A 1 148 ? 5.601 -11.418 -6.935 1.00 98.25 148 GLN A C 1
ATOM 1240 O O . GLN A 1 148 ? 5.218 -11.615 -8.085 1.00 98.25 148 GLN A O 1
ATOM 1245 N N . SER A 1 149 ? 6.242 -10.298 -6.591 1.00 98.25 149 SER A N 1
ATOM 1246 C CA . SER A 1 149 ? 6.548 -9.246 -7.558 1.00 98.25 149 SER A CA 1
ATOM 1247 C C . SER A 1 149 ? 7.418 -9.763 -8.711 1.00 98.25 149 SER A C 1
ATOM 1249 O O . SER A 1 149 ? 7.073 -9.588 -9.882 1.00 98.25 149 SER A O 1
ATOM 1251 N N . ILE A 1 150 ? 8.503 -10.475 -8.392 1.00 98.12 150 ILE A N 1
ATOM 1252 C CA . ILE A 1 150 ? 9.396 -11.103 -9.376 1.00 98.12 150 ILE A CA 1
ATOM 1253 C C . ILE A 1 150 ? 8.637 -12.128 -10.223 1.00 98.12 150 ILE A C 1
ATOM 1255 O O . ILE A 1 150 ? 8.773 -12.130 -11.447 1.00 98.12 150 ILE A O 1
ATOM 1259 N N . HIS A 1 151 ? 7.833 -12.988 -9.591 1.00 98.00 151 HIS A N 1
ATOM 1260 C CA . HIS A 1 151 ? 7.027 -13.992 -10.283 1.00 98.00 151 HIS A CA 1
ATOM 1261 C C . HIS A 1 151 ? 6.087 -13.351 -11.308 1.00 98.00 151 HIS A C 1
ATOM 1263 O O . HIS A 1 151 ? 6.106 -13.724 -12.479 1.00 98.00 151 HIS A O 1
ATOM 1269 N N . HIS A 1 152 ? 5.333 -12.332 -10.903 1.00 97.44 152 HIS A N 1
ATOM 1270 C CA . HIS A 1 152 ? 4.410 -11.630 -11.783 1.00 97.44 152 HIS A CA 1
ATOM 1271 C C . HIS A 1 152 ? 5.115 -10.893 -12.925 1.00 97.44 152 HIS A C 1
ATOM 1273 O O . HIS A 1 152 ? 4.668 -10.981 -14.066 1.00 97.44 152 HIS A O 1
ATOM 1279 N N . PHE A 1 153 ? 6.247 -10.224 -12.682 1.00 96.06 153 PHE A N 1
ATOM 1280 C CA . PHE A 1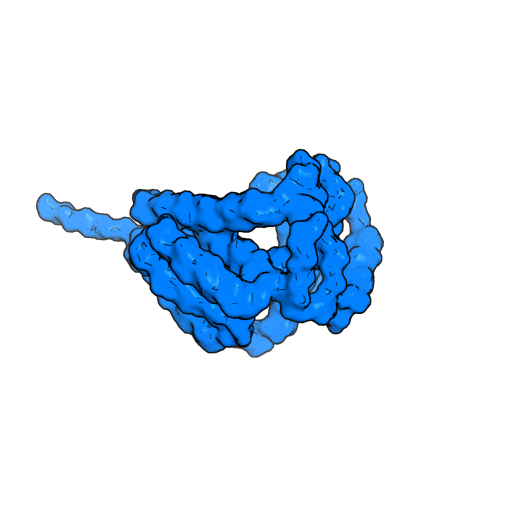 153 ? 6.994 -9.615 -13.786 1.00 96.06 153 PHE A CA 1
ATOM 1281 C C . PHE A 1 153 ? 7.542 -10.659 -14.762 1.00 96.06 153 PHE A C 1
ATOM 1283 O O . PHE A 1 153 ? 7.478 -10.437 -15.969 1.00 96.06 153 PHE A O 1
ATOM 1290 N N . ASN A 1 154 ? 8.027 -11.807 -14.279 1.00 95.88 154 ASN A N 1
ATOM 1291 C CA . ASN A 1 154 ? 8.425 -12.915 -15.151 1.00 95.88 154 ASN A CA 1
ATOM 1292 C C . ASN A 1 154 ? 7.240 -13.449 -15.968 1.00 95.88 154 ASN A C 1
ATOM 1294 O O . ASN A 1 154 ? 7.364 -13.604 -17.183 1.00 95.88 154 ASN A O 1
ATOM 1298 N N . ASN A 1 155 ? 6.080 -13.663 -15.342 1.00 95.69 155 ASN A N 1
ATOM 1299 C CA . ASN A 1 155 ? 4.873 -14.097 -16.046 1.00 95.69 155 ASN A CA 1
ATOM 1300 C C . ASN A 1 155 ? 4.454 -13.081 -17.104 1.00 95.69 155 ASN A C 1
ATOM 1302 O O . ASN A 1 155 ? 4.217 -13.466 -18.243 1.00 95.69 155 ASN A O 1
ATOM 1306 N N . PHE A 1 156 ? 4.451 -11.787 -16.779 1.00 94.25 156 PHE A N 1
ATOM 1307 C CA . PHE A 1 156 ? 4.127 -10.738 -17.738 1.00 94.25 156 PHE A CA 1
ATOM 1308 C C . PHE A 1 156 ? 5.041 -10.772 -18.968 1.00 94.25 156 PHE A C 1
ATOM 1310 O O . PHE A 1 156 ? 4.575 -10.572 -20.089 1.00 94.25 156 PHE A O 1
ATOM 1317 N N . LEU A 1 157 ? 6.335 -11.066 -18.799 1.00 92.12 157 LEU A N 1
ATOM 1318 C CA . LEU A 1 157 ? 7.253 -11.198 -19.932 1.00 92.12 157 LEU A CA 1
ATOM 1319 C C . LEU A 1 157 ? 6.887 -12.355 -20.863 1.00 92.12 157 LEU A C 1
ATOM 1321 O O . LEU A 1 157 ? 7.098 -12.219 -22.071 1.00 92.12 157 LEU A O 1
ATOM 1325 N N . LEU A 1 158 ? 6.319 -13.433 -20.324 1.00 92.06 158 LEU A N 1
ATOM 1326 C CA . LEU A 1 158 ? 5.889 -14.611 -21.074 1.00 92.06 158 LEU A CA 1
ATOM 1327 C C . LEU 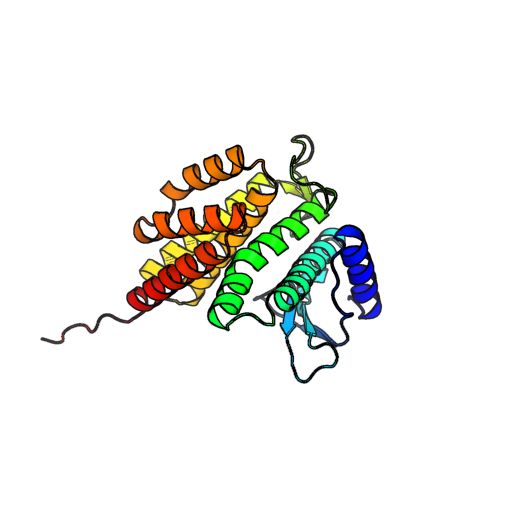A 1 158 ? 4.499 -14.428 -21.700 1.00 92.06 158 LEU A C 1
ATOM 1329 O O . LEU A 1 158 ? 4.309 -14.726 -22.876 1.00 92.06 158 LEU A O 1
ATOM 1333 N N . THR A 1 159 ? 3.533 -13.942 -20.921 1.00 91.69 159 THR A N 1
ATOM 1334 C CA . THR A 1 159 ? 2.101 -13.945 -21.262 1.00 91.69 159 THR A CA 1
ATOM 1335 C C . THR A 1 159 ? 1.619 -12.634 -21.862 1.00 91.69 159 THR A C 1
ATOM 1337 O O . THR A 1 159 ? 0.591 -12.614 -22.533 1.00 91.69 159 THR A O 1
ATOM 1340 N N . LYS A 1 160 ? 2.334 -11.534 -21.599 1.00 89.81 160 LYS A N 1
ATOM 1341 C CA . LYS A 1 160 ? 1.926 -10.161 -21.925 1.00 89.81 160 LYS A CA 1
ATOM 1342 C C . LYS A 1 160 ? 0.611 -9.725 -21.265 1.00 89.81 160 LYS A C 1
ATOM 1344 O O . LYS A 1 160 ? 0.022 -8.730 -21.679 1.00 89.81 160 LYS A O 1
ATOM 1349 N N . ASN A 1 161 ? 0.161 -10.423 -20.220 1.00 89.88 161 ASN A N 1
ATOM 1350 C CA . ASN A 1 161 ? -1.084 -10.108 -19.525 1.00 89.88 161 ASN A CA 1
ATOM 1351 C C . ASN A 1 161 ? -0.937 -8.852 -18.635 1.00 89.88 161 ASN A C 1
ATOM 1353 O O . ASN A 1 161 ? -0.194 -8.891 -17.653 1.00 89.88 161 ASN A O 1
ATOM 1357 N N . PRO A 1 162 ? -1.672 -7.751 -18.890 1.00 89.50 162 PRO A N 1
ATOM 1358 C CA . PRO A 1 162 ? -1.584 -6.536 -18.075 1.00 89.50 162 PRO A CA 1
ATOM 1359 C C . PRO A 1 162 ? -1.886 -6.747 -16.586 1.00 89.50 162 PRO A C 1
ATOM 1361 O O . PRO A 1 162 ? -1.415 -5.969 -15.753 1.00 89.50 162 PRO A O 1
ATOM 1364 N N . TYR A 1 163 ? -2.660 -7.780 -16.240 1.00 90.75 163 TYR A N 1
ATOM 1365 C CA . TYR A 1 163 ? -2.896 -8.164 -14.850 1.00 90.75 163 TYR A CA 1
ATOM 1366 C C . TYR A 1 163 ? -1.584 -8.507 -14.138 1.00 90.75 163 TYR A C 1
ATOM 1368 O O . TYR A 1 163 ? -1.304 -7.935 -13.089 1.00 90.75 163 TYR A O 1
ATOM 1376 N N . ASP A 1 164 ? -0.735 -9.345 -14.743 1.00 93.94 164 ASP A N 1
ATOM 1377 C CA . ASP A 1 164 ? 0.556 -9.731 -14.167 1.00 93.94 164 ASP A CA 1
ATOM 1378 C C . ASP A 1 164 ? 1.450 -8.507 -13.941 1.00 93.94 164 ASP A C 1
ATOM 1380 O O . ASP A 1 164 ? 2.044 -8.353 -12.879 1.00 93.94 164 ASP A O 1
ATOM 1384 N N . PHE A 1 165 ? 1.497 -7.570 -14.890 1.00 93.38 165 PHE A N 1
ATOM 1385 C CA . PHE A 1 165 ? 2.275 -6.343 -14.706 1.00 93.38 165 PHE A CA 1
ATOM 1386 C C . PHE A 1 165 ? 1.779 -5.502 -13.518 1.00 93.38 165 PHE A C 1
ATOM 1388 O O . PHE A 1 165 ? 2.578 -5.041 -12.698 1.00 93.38 165 PHE A O 1
ATOM 1395 N N . ASN A 1 166 ? 0.462 -5.300 -13.415 1.00 93.00 166 ASN A N 1
ATOM 1396 C CA . ASN A 1 166 ? -0.127 -4.531 -12.320 1.00 93.00 166 ASN A CA 1
ATOM 1397 C C . ASN A 1 166 ? 0.094 -5.219 -10.969 1.00 93.00 166 ASN A C 1
ATOM 1399 O O . ASN A 1 166 ? 0.524 -4.553 -10.030 1.00 93.00 166 ASN A O 1
ATOM 1403 N N . SER A 1 167 ? -0.111 -6.535 -10.892 1.00 95.00 167 SER A N 1
ATOM 1404 C CA . SER A 1 167 ? 0.144 -7.330 -9.688 1.00 95.00 167 SER A CA 1
ATOM 1405 C C . SER A 1 167 ? 1.619 -7.285 -9.288 1.00 95.00 167 SER A C 1
ATOM 1407 O O . SER A 1 167 ? 1.933 -7.058 -8.121 1.00 95.00 167 SER A O 1
ATOM 1409 N N . GLY A 1 168 ? 2.540 -7.391 -10.251 1.00 96.81 168 GLY A N 1
ATOM 1410 C CA . GLY A 1 168 ? 3.976 -7.243 -10.014 1.00 96.81 168 GLY A CA 1
ATOM 1411 C C . GLY A 1 168 ? 4.336 -5.888 -9.404 1.00 96.81 168 GLY A C 1
ATOM 1412 O O . GLY A 1 168 ? 5.063 -5.832 -8.407 1.00 96.81 168 GLY A O 1
ATOM 1413 N N . ARG A 1 169 ? 3.778 -4.795 -9.946 1.00 96.69 169 ARG A N 1
ATOM 1414 C CA . ARG A 1 169 ? 3.958 -3.434 -9.410 1.00 96.69 169 ARG A CA 1
ATOM 1415 C C . ARG A 1 169 ? 3.389 -3.300 -8.001 1.00 96.69 169 ARG A C 1
ATOM 1417 O O . ARG A 1 169 ? 4.087 -2.801 -7.128 1.00 96.69 169 ARG A O 1
ATOM 1424 N N . THR A 1 170 ? 2.153 -3.734 -7.773 1.00 96.56 170 THR A N 1
ATOM 1425 C CA . THR A 1 170 ? 1.501 -3.625 -6.461 1.00 96.56 170 THR A CA 1
ATOM 1426 C C . THR A 1 170 ? 2.296 -4.375 -5.388 1.00 96.56 170 THR A C 1
ATOM 1428 O O . THR A 1 170 ? 2.621 -3.798 -4.355 1.00 96.56 170 THR A O 1
ATOM 1431 N N . GLN A 1 171 ? 2.743 -5.604 -5.673 1.00 98.25 171 GLN A N 1
ATOM 1432 C CA . GLN A 1 171 ? 3.593 -6.374 -4.756 1.00 98.25 171 GLN A CA 1
ATOM 1433 C C . GLN A 1 171 ? 4.943 -5.687 -4.484 1.00 98.25 171 GLN A C 1
ATOM 1435 O O . GLN A 1 171 ? 5.437 -5.688 -3.355 1.00 98.25 171 GLN A O 1
ATOM 1440 N N . PHE A 1 172 ? 5.534 -5.035 -5.491 1.00 98.44 172 PHE A N 1
ATOM 1441 C CA . PHE A 1 172 ? 6.727 -4.211 -5.287 1.00 98.44 172 PHE A CA 1
ATOM 1442 C C . PHE A 1 172 ? 6.445 -3.016 -4.361 1.00 98.44 172 PHE A C 1
ATOM 1444 O O . PHE A 1 172 ? 7.232 -2.732 -3.459 1.00 98.44 172 PHE A O 1
ATOM 1451 N N . CYS A 1 173 ? 5.305 -2.344 -4.529 1.00 98.50 173 CYS A N 1
ATOM 1452 C CA . CYS A 1 173 ? 4.897 -1.244 -3.660 1.00 98.50 173 CYS A CA 1
ATOM 1453 C C . CYS A 1 173 ? 4.658 -1.699 -2.212 1.00 98.50 173 CYS A C 1
ATOM 1455 O O . CYS A 1 173 ? 5.031 -0.961 -1.297 1.00 98.50 173 CYS A O 1
ATOM 1457 N N . TYR A 1 174 ? 4.143 -2.910 -1.984 1.00 98.44 174 TYR A N 1
ATOM 1458 C CA . TYR A 1 174 ? 4.040 -3.494 -0.640 1.00 98.44 174 TYR A CA 1
ATOM 1459 C C . TYR A 1 174 ? 5.415 -3.676 0.011 1.00 98.44 174 TYR A C 1
ATOM 1461 O O . TYR A 1 174 ? 5.620 -3.300 1.169 1.00 98.44 174 TYR A O 1
ATOM 1469 N N . PHE A 1 175 ? 6.405 -4.156 -0.747 1.00 98.38 175 PHE A N 1
ATOM 1470 C CA . PHE A 1 175 ? 7.787 -4.198 -0.270 1.00 98.38 175 PHE A CA 1
ATOM 1471 C C . PHE A 1 175 ? 8.336 -2.801 0.051 1.00 98.38 175 PHE A C 1
ATOM 1473 O O . PHE A 1 175 ? 8.947 -2.613 1.105 1.00 98.38 175 PHE A O 1
ATOM 1480 N N . CYS A 1 176 ? 8.082 -1.797 -0.793 1.00 98.06 176 CYS A N 1
ATOM 1481 C CA . CYS A 1 176 ? 8.470 -0.418 -0.491 1.00 98.06 176 CYS A CA 1
ATOM 1482 C C . CYS A 1 176 ? 7.813 0.108 0.796 1.00 98.06 176 CYS A C 1
ATOM 1484 O O . CYS A 1 176 ? 8.475 0.812 1.554 1.00 98.06 176 CYS A O 1
ATOM 1486 N N . GLY A 1 177 ? 6.570 -0.281 1.094 1.00 96.81 177 GLY A N 1
ATOM 1487 C CA . GLY A 1 177 ? 5.916 0.056 2.361 1.00 96.81 177 GLY A CA 1
ATOM 1488 C C . GLY A 1 177 ? 6.630 -0.521 3.586 1.00 96.81 177 GLY A C 1
ATOM 1489 O O . GLY A 1 177 ? 6.795 0.157 4.596 1.00 96.81 177 GLY A O 1
ATOM 1490 N N . TYR A 1 178 ? 7.164 -1.739 3.488 1.00 95.31 178 TYR A N 1
ATOM 1491 C CA . TYR A 1 178 ? 8.061 -2.261 4.523 1.00 95.31 178 TYR A CA 1
ATOM 1492 C C . TYR A 1 178 ? 9.358 -1.452 4.633 1.00 95.31 178 TYR A C 1
ATOM 1494 O O . TYR A 1 178 ? 9.776 -1.110 5.738 1.00 95.31 178 TYR A O 1
ATOM 1502 N N . LEU A 1 179 ? 9.986 -1.108 3.506 1.00 95.12 179 LEU A N 1
ATOM 1503 C CA . LEU A 1 179 ? 11.220 -0.322 3.514 1.00 95.12 179 LEU A CA 1
ATOM 1504 C C . LEU A 1 179 ? 11.037 1.063 4.159 1.00 95.12 179 LEU A C 1
ATOM 1506 O O . LEU A 1 179 ? 11.980 1.577 4.754 1.00 95.12 179 LEU A O 1
ATOM 1510 N N . MET A 1 180 ? 9.834 1.642 4.105 1.00 93.94 180 MET A N 1
ATOM 1511 C CA . MET A 1 180 ? 9.492 2.896 4.794 1.00 93.94 180 MET A CA 1
ATOM 1512 C C . MET A 1 180 ? 9.480 2.778 6.332 1.00 93.94 180 MET A C 1
ATOM 1514 O O . MET A 1 180 ? 9.456 3.797 7.022 1.00 93.94 180 MET A O 1
ATOM 1518 N N . LEU A 1 181 ? 9.510 1.563 6.893 1.00 91.31 181 LEU A N 1
ATOM 1519 C CA . LEU A 1 181 ? 9.671 1.327 8.336 1.00 91.31 181 LEU A CA 1
ATOM 1520 C C . LEU A 1 181 ? 11.141 1.314 8.781 1.00 91.31 181 LEU A C 1
ATOM 1522 O O . LEU A 1 181 ? 11.441 1.482 9.972 1.00 91.31 181 LEU A O 1
ATOM 1526 N N . GLU A 1 182 ? 12.045 1.071 7.838 1.00 89.69 182 GLU A N 1
ATOM 1527 C CA . GLU A 1 182 ? 13.477 0.942 8.068 1.00 89.69 182 GLU A CA 1
ATOM 1528 C C . GLU A 1 182 ? 14.170 2.310 8.025 1.00 89.69 182 GLU A C 1
ATOM 1530 O O . GLU A 1 182 ? 13.632 3.304 7.534 1.00 89.69 182 GLU A O 1
ATOM 1535 N N . ASP A 1 183 ? 15.394 2.383 8.552 1.00 88.25 183 ASP A N 1
ATOM 1536 C CA . ASP A 1 183 ? 16.214 3.567 8.320 1.00 88.25 183 ASP A CA 1
ATOM 1537 C C . ASP A 1 183 ? 16.559 3.688 6.828 1.00 88.25 183 ASP A C 1
ATOM 1539 O O . ASP A 1 183 ? 16.772 2.693 6.133 1.00 88.25 183 ASP A O 1
ATOM 1543 N N . LYS A 1 184 ? 16.652 4.925 6.331 1.00 88.25 184 LYS A N 1
ATOM 1544 C CA . LYS A 1 184 ? 16.852 5.206 4.902 1.00 88.25 184 LYS A CA 1
ATOM 1545 C C . LYS A 1 184 ? 18.073 4.490 4.310 1.00 88.25 184 LYS A C 1
ATOM 1547 O O . LYS A 1 184 ? 18.026 4.040 3.168 1.00 88.25 184 LYS A O 1
ATOM 1552 N N . THR A 1 185 ? 19.163 4.367 5.068 1.00 90.44 185 THR A N 1
ATOM 1553 C CA . THR A 1 185 ? 20.392 3.716 4.594 1.00 90.44 185 THR A CA 1
ATOM 1554 C C . THR A 1 185 ? 20.181 2.217 4.414 1.00 90.44 185 THR A C 1
ATOM 1556 O O . THR A 1 185 ? 20.541 1.666 3.372 1.00 90.44 185 THR A O 1
ATOM 1559 N N . LYS A 1 186 ? 19.584 1.547 5.403 1.00 91.38 186 LYS A N 1
ATOM 1560 C CA . LYS A 1 186 ? 19.237 0.126 5.328 1.00 91.38 186 LYS A CA 1
ATOM 1561 C C . LYS A 1 186 ? 18.186 -0.136 4.255 1.00 91.38 186 LYS A C 1
ATOM 1563 O O . LYS A 1 186 ? 18.361 -1.070 3.478 1.00 91.38 186 LYS A O 1
ATOM 1568 N N . ALA A 1 187 ? 17.164 0.711 4.157 1.00 93.81 187 ALA A N 1
ATOM 1569 C CA . ALA A 1 187 ? 16.129 0.627 3.133 1.00 93.81 187 ALA A CA 1
ATOM 1570 C C . ALA A 1 187 ? 16.727 0.641 1.716 1.00 93.81 187 ALA A C 1
ATOM 1572 O O . ALA A 1 187 ? 16.450 -0.256 0.922 1.00 93.81 187 ALA A O 1
ATOM 1573 N N . CYS A 1 188 ? 17.619 1.595 1.422 1.00 93.88 188 CYS A N 1
ATOM 1574 C CA . CYS A 1 188 ? 18.311 1.659 0.132 1.00 93.88 188 CYS A CA 1
ATOM 1575 C C . CYS A 1 188 ? 19.185 0.424 -0.130 1.00 93.88 188 CYS A C 1
ATOM 1577 O O . CYS A 1 188 ? 19.146 -0.119 -1.230 1.00 93.88 188 CYS A O 1
ATOM 1579 N N . LYS A 1 189 ? 19.939 -0.055 0.871 1.00 95.00 189 LYS A N 1
ATOM 1580 C CA . LYS A 1 189 ? 20.770 -1.266 0.729 1.00 95.00 189 LYS A CA 1
ATOM 1581 C C . LYS A 1 189 ? 19.936 -2.507 0.420 1.00 95.00 189 LYS A C 1
ATOM 1583 O O . LYS A 1 189 ? 20.319 -3.294 -0.440 1.00 95.00 189 LYS A O 1
ATOM 1588 N N . LEU A 1 190 ? 18.812 -2.683 1.116 1.00 95.25 190 LEU A N 1
ATOM 1589 C CA . LEU A 1 190 ? 17.891 -3.793 0.876 1.00 95.25 190 LEU A CA 1
ATOM 1590 C C . LEU A 1 190 ? 17.273 -3.698 -0.518 1.00 95.25 190 LEU A C 1
ATOM 1592 O O . LEU A 1 190 ? 17.266 -4.693 -1.237 1.00 95.25 190 LEU A O 1
ATOM 1596 N N . LEU A 1 191 ? 16.812 -2.506 -0.912 1.00 97.44 191 LEU A N 1
ATOM 1597 C CA . LEU A 1 191 ? 16.265 -2.266 -2.243 1.00 97.44 191 LEU A CA 1
ATOM 1598 C C . LEU A 1 191 ? 17.274 -2.638 -3.331 1.00 97.44 191 LEU A C 1
ATOM 1600 O O . LEU A 1 191 ? 16.953 -3.436 -4.205 1.00 97.44 191 LEU A O 1
ATOM 1604 N N . ASP A 1 192 ? 18.497 -2.111 -3.259 1.00 96.06 192 ASP A N 1
ATOM 1605 C CA . ASP A 1 192 ? 19.540 -2.393 -4.248 1.00 96.06 192 ASP A CA 1
ATOM 1606 C C . ASP A 1 192 ? 19.922 -3.885 -4.263 1.00 96.06 192 ASP A C 1
ATOM 1608 O O . ASP A 1 192 ? 20.120 -4.462 -5.333 1.00 96.06 192 ASP A O 1
ATOM 1612 N N . GLY A 1 193 ? 19.950 -4.533 -3.093 1.00 96.06 193 GLY A N 1
ATOM 1613 C CA . GLY A 1 193 ? 20.270 -5.953 -2.953 1.00 96.06 193 GLY A CA 1
ATOM 1614 C C . GLY A 1 193 ? 19.258 -6.897 -3.607 1.00 96.06 193 GLY A C 1
ATOM 1615 O O . GLY A 1 193 ? 19.655 -7.954 -4.090 1.00 96.06 193 GLY A O 1
ATOM 1616 N N . VAL A 1 194 ? 17.972 -6.531 -3.666 1.00 96.69 194 VAL A N 1
ATOM 1617 C CA . VAL A 1 194 ? 16.941 -7.387 -4.286 1.00 96.69 194 VAL A CA 1
ATOM 1618 C C . VAL A 1 194 ? 16.790 -7.172 -5.794 1.00 96.69 194 VAL A C 1
ATOM 1620 O O . VAL A 1 194 ? 16.224 -8.022 -6.479 1.00 96.69 194 VAL A O 1
ATOM 1623 N N . MET A 1 195 ? 17.314 -6.072 -6.349 1.00 96.94 195 MET A N 1
ATOM 1624 C CA . MET A 1 195 ? 17.163 -5.760 -7.779 1.00 96.94 195 MET A CA 1
ATOM 1625 C C . MET A 1 195 ? 17.794 -6.803 -8.705 1.00 96.94 195 MET A C 1
ATOM 1627 O O . MET A 1 195 ? 17.325 -6.966 -9.830 1.00 96.94 195 MET A O 1
ATOM 1631 N N . CYS A 1 196 ? 18.813 -7.543 -8.262 1.00 95.50 196 CYS A N 1
ATOM 1632 C CA . CYS A 1 196 ? 19.437 -8.585 -9.082 1.00 95.50 196 CYS A CA 1
ATOM 1633 C C . CYS A 1 196 ? 18.480 -9.741 -9.432 1.00 95.50 196 CYS A C 1
ATOM 1635 O O . CYS A 1 196 ? 18.674 -10.387 -10.462 1.00 95.50 196 CYS A O 1
ATOM 1637 N N . TYR A 1 197 ? 17.425 -9.958 -8.639 1.00 96.75 197 TYR A N 1
ATOM 1638 C CA . TYR A 1 197 ? 16.440 -11.018 -8.867 1.00 96.75 197 TYR A CA 1
ATOM 1639 C C . TYR A 1 197 ? 15.313 -10.618 -9.826 1.00 96.75 197 TYR A C 1
ATOM 1641 O O . TYR A 1 197 ? 14.620 -11.482 -10.358 1.00 96.75 197 TYR A O 1
ATOM 1649 N N . PHE A 1 198 ? 15.127 -9.320 -10.077 1.00 96.75 198 PHE A N 1
ATOM 1650 C CA . PHE A 1 198 ? 14.140 -8.848 -11.045 1.00 96.75 198 PHE A CA 1
ATOM 1651 C C . PHE A 1 198 ? 14.633 -9.048 -12.485 1.00 96.75 198 PHE A C 1
ATOM 1653 O O . PHE A 1 198 ? 15.848 -9.032 -12.727 1.00 96.75 198 PHE A O 1
ATOM 1660 N N . PRO A 1 199 ? 13.721 -9.174 -13.469 1.00 94.38 199 PRO A N 1
ATOM 1661 C CA . PRO A 1 199 ? 14.096 -9.176 -14.878 1.00 94.38 199 PRO A CA 1
ATOM 1662 C C . PRO A 1 199 ? 14.862 -7.908 -15.252 1.00 94.38 199 PRO A C 1
ATOM 1664 O O . PRO A 1 199 ? 14.468 -6.805 -14.865 1.00 94.38 199 PRO A O 1
ATOM 1667 N N . GLU A 1 200 ? 15.941 -8.062 -16.022 1.00 93.19 200 GLU A N 1
ATOM 1668 C CA . GLU A 1 200 ? 16.920 -7.003 -16.305 1.00 93.19 200 GLU A CA 1
ATOM 1669 C C . GLU A 1 200 ? 16.277 -5.687 -16.763 1.00 93.19 200 GLU A C 1
ATOM 1671 O O . GLU A 1 200 ? 16.575 -4.625 -16.215 1.00 93.19 200 GLU A O 1
ATOM 1676 N N . GLN A 1 201 ? 15.319 -5.772 -17.688 1.00 89.94 201 GLN A N 1
ATOM 1677 C CA . GLN A 1 201 ? 14.612 -4.623 -18.256 1.00 89.94 201 GLN A CA 1
ATOM 1678 C C . GLN A 1 201 ? 13.818 -3.781 -17.242 1.00 89.94 201 GLN A C 1
ATOM 1680 O O . GLN A 1 201 ? 13.532 -2.618 -17.515 1.00 89.94 201 GLN A O 1
ATOM 1685 N N . TYR A 1 202 ? 13.468 -4.334 -16.076 1.00 92.25 202 TYR A N 1
ATOM 1686 C CA . TYR A 1 202 ? 12.701 -3.626 -15.046 1.00 92.25 202 TYR A CA 1
ATOM 1687 C C . TYR A 1 202 ? 13.557 -3.115 -13.886 1.00 92.25 202 TYR A C 1
ATOM 1689 O O . TYR A 1 202 ? 13.124 -2.205 -13.180 1.00 92.25 202 TYR A O 1
ATOM 1697 N N . ARG A 1 203 ? 14.780 -3.634 -13.704 1.00 94.06 203 ARG A N 1
ATOM 1698 C CA . ARG A 1 203 ? 15.629 -3.348 -12.529 1.00 94.06 203 ARG A CA 1
ATOM 1699 C C . ARG A 1 203 ? 15.840 -1.857 -12.292 1.00 94.06 203 ARG A C 1
ATOM 1701 O O . ARG A 1 203 ? 15.654 -1.376 -11.179 1.00 94.06 203 ARG A O 1
ATOM 1708 N N . LYS A 1 204 ? 16.214 -1.116 -13.342 1.00 93.94 204 LYS A N 1
ATOM 1709 C CA . LYS A 1 204 ? 16.496 0.323 -13.238 1.00 93.94 204 LYS A CA 1
ATOM 1710 C C . LYS A 1 204 ? 15.254 1.103 -12.806 1.00 93.94 204 LYS A C 1
ATOM 1712 O O . LYS A 1 204 ? 15.315 1.849 -11.836 1.00 93.94 204 LYS A O 1
ATOM 1717 N N . ASN A 1 205 ? 14.134 0.897 -13.497 1.00 93.75 205 ASN A N 1
ATOM 1718 C CA . ASN A 1 205 ? 12.898 1.631 -13.230 1.00 93.75 205 ASN A CA 1
ATOM 1719 C C . ASN A 1 205 ? 12.319 1.288 -11.853 1.00 93.75 205 ASN A C 1
ATOM 1721 O O . ASN A 1 205 ? 11.892 2.187 -11.139 1.00 93.75 205 ASN A O 1
ATOM 1725 N N . LEU A 1 206 ? 12.372 0.022 -11.432 1.00 95.69 206 LEU A N 1
ATOM 1726 C CA . LEU A 1 206 ? 11.946 -0.375 -10.088 1.00 95.69 206 LEU A CA 1
ATOM 1727 C C . LEU A 1 206 ? 12.853 0.218 -9.001 1.00 95.69 206 LEU A C 1
ATOM 1729 O O . LEU A 1 206 ? 12.346 0.757 -8.020 1.00 95.69 206 LEU A O 1
ATOM 1733 N N . SER A 1 207 ? 14.178 0.199 -9.186 1.00 96.75 207 SER A N 1
ATOM 1734 C CA . SER A 1 207 ? 15.115 0.832 -8.244 1.00 96.75 207 SER A CA 1
ATOM 1735 C C . SER A 1 207 ? 14.862 2.338 -8.122 1.00 96.75 207 SER A C 1
ATOM 1737 O O . SER A 1 207 ? 14.790 2.863 -7.010 1.00 96.75 207 SER A O 1
ATOM 1739 N N . GLU A 1 208 ? 14.681 3.039 -9.247 1.00 96.50 208 GLU A N 1
ATOM 1740 C CA . GLU A 1 208 ? 14.381 4.474 -9.256 1.00 96.50 208 GLU A CA 1
ATOM 1741 C C . GLU A 1 208 ? 13.030 4.785 -8.602 1.00 96.50 208 GLU A C 1
ATOM 1743 O O . GLU A 1 208 ? 12.961 5.696 -7.776 1.00 96.50 208 GLU A O 1
ATOM 1748 N N . LEU A 1 209 ? 11.989 4.002 -8.903 1.00 97.38 209 LEU A N 1
ATOM 1749 C CA . LEU A 1 209 ? 10.667 4.149 -8.294 1.00 97.38 209 LEU A CA 1
ATOM 1750 C C . LEU A 1 209 ? 10.731 3.932 -6.780 1.00 97.38 209 LEU A C 1
ATOM 1752 O O . LEU A 1 209 ? 10.241 4.763 -6.020 1.00 97.38 209 LEU A O 1
ATOM 1756 N N . GLY A 1 210 ? 11.373 2.850 -6.330 1.00 97.75 210 GLY A N 1
ATOM 1757 C CA . GLY A 1 210 ? 11.518 2.545 -4.908 1.00 97.75 210 GLY A CA 1
ATOM 1758 C C . GLY A 1 210 ? 12.266 3.648 -4.158 1.00 97.75 210 GLY A C 1
ATOM 1759 O O . GLY A 1 210 ? 11.817 4.094 -3.104 1.00 97.75 210 GLY A O 1
ATOM 1760 N N . LYS A 1 211 ? 13.366 4.163 -4.725 1.00 97.44 211 LYS A N 1
ATOM 1761 C CA . LYS A 1 211 ? 14.111 5.297 -4.149 1.00 97.44 211 LYS A CA 1
ATOM 1762 C C . LYS A 1 211 ? 13.256 6.559 -4.075 1.00 97.44 211 LYS A C 1
ATOM 1764 O O . LYS A 1 211 ? 13.296 7.239 -3.053 1.00 97.44 211 LYS A O 1
ATOM 1769 N N . ALA A 1 212 ? 12.478 6.847 -5.118 1.00 97.56 212 ALA A N 1
ATOM 1770 C CA . ALA A 1 212 ? 11.584 7.998 -5.163 1.00 97.56 212 ALA A CA 1
ATOM 1771 C C . ALA A 1 212 ? 10.466 7.906 -4.112 1.00 97.56 212 ALA A C 1
ATOM 1773 O O . ALA A 1 212 ? 10.210 8.886 -3.415 1.00 97.56 212 ALA A O 1
ATOM 1774 N N . ILE A 1 213 ? 9.868 6.723 -3.926 1.00 97.62 213 ILE A N 1
ATOM 1775 C CA . ILE A 1 213 ? 8.879 6.457 -2.868 1.00 97.62 213 ILE A CA 1
ATOM 1776 C C . ILE A 1 213 ? 9.486 6.716 -1.483 1.00 97.62 213 ILE A C 1
ATOM 1778 O O . ILE A 1 213 ? 8.902 7.452 -0.691 1.00 97.62 213 ILE A O 1
ATOM 1782 N N . LEU A 1 214 ? 10.681 6.182 -1.206 1.00 95.50 214 LEU A N 1
ATOM 1783 C CA . LEU A 1 214 ? 11.339 6.306 0.104 1.00 95.50 214 LEU A CA 1
ATOM 1784 C C . LEU A 1 214 ? 11.667 7.748 0.509 1.00 95.50 214 LEU A C 1
ATOM 1786 O O . LEU A 1 214 ? 11.783 8.038 1.699 1.00 95.50 214 LEU A O 1
ATOM 1790 N N . ILE A 1 215 ? 11.853 8.644 -0.460 1.00 95.06 215 ILE A N 1
ATOM 1791 C CA . ILE A 1 215 ? 12.114 10.068 -0.204 1.00 95.06 215 ILE A CA 1
ATOM 1792 C C . ILE A 1 215 ? 10.905 10.960 -0.490 1.00 95.06 215 ILE A C 1
ATOM 1794 O O . ILE A 1 215 ? 11.022 12.175 -0.352 1.00 95.06 215 ILE A O 1
ATOM 1798 N N . TYR A 1 216 ? 9.771 10.366 -0.874 1.00 95.81 216 TYR A N 1
ATOM 1799 C CA . TYR A 1 216 ? 8.559 11.066 -1.288 1.00 95.81 216 TYR A CA 1
ATOM 1800 C C . TYR A 1 216 ? 8.803 12.108 -2.404 1.00 95.81 216 TYR A C 1
ATOM 1802 O O . TYR A 1 216 ? 8.347 13.249 -2.339 1.00 95.81 216 TYR A O 1
ATOM 1810 N N . ASP A 1 217 ? 9.536 11.720 -3.451 1.00 97.38 217 ASP A N 1
ATOM 1811 C CA . ASP A 1 217 ? 9.757 12.554 -4.641 1.00 97.38 217 ASP A CA 1
ATOM 1812 C C . ASP A 1 217 ? 8.642 12.323 -5.670 1.00 97.38 217 ASP A C 1
ATOM 1814 O O . ASP A 1 217 ? 8.716 11.418 -6.503 1.00 97.38 217 ASP A O 1
ATOM 1818 N N . VAL A 1 218 ? 7.597 13.152 -5.600 1.00 96.31 218 VAL A N 1
ATOM 1819 C CA . VAL A 1 218 ? 6.405 13.066 -6.464 1.00 96.31 218 VAL A CA 1
ATOM 1820 C C . VAL A 1 218 ? 6.772 13.108 -7.949 1.00 96.31 218 VAL A C 1
ATOM 1822 O O . VAL A 1 218 ? 6.299 12.278 -8.721 1.00 96.31 218 VAL A O 1
ATOM 1825 N N . ASN A 1 219 ? 7.654 14.019 -8.365 1.00 96.38 219 ASN A N 1
ATOM 1826 C CA . ASN A 1 219 ? 8.023 14.167 -9.776 1.00 96.38 219 ASN A CA 1
ATOM 1827 C C . ASN A 1 219 ? 8.738 12.918 -10.295 1.00 96.38 219 ASN A C 1
ATOM 1829 O O . ASN A 1 219 ? 8.476 12.446 -11.409 1.00 96.38 219 ASN A O 1
ATOM 1833 N N . LYS A 1 220 ? 9.632 12.352 -9.480 1.00 96.81 220 LYS A N 1
ATOM 1834 C CA . LYS A 1 220 ? 10.337 11.126 -9.842 1.00 96.81 220 LYS A CA 1
ATOM 1835 C C . LYS A 1 220 ? 9.407 9.911 -9.835 1.00 96.81 220 LYS A C 1
ATOM 1837 O O . LYS A 1 220 ? 9.485 9.108 -10.758 1.00 96.81 220 LYS A O 1
ATOM 1842 N N . ILE A 1 221 ? 8.478 9.813 -8.881 1.00 97.56 221 ILE A N 1
ATOM 1843 C CA . ILE A 1 221 ? 7.444 8.764 -8.863 1.00 97.56 221 ILE A CA 1
ATOM 1844 C C . ILE A 1 221 ? 6.619 8.805 -10.153 1.00 97.56 221 ILE A C 1
ATOM 1846 O O . ILE A 1 221 ? 6.496 7.786 -10.831 1.00 97.56 221 ILE A O 1
ATOM 1850 N N . VAL A 1 222 ? 6.097 9.980 -10.517 1.00 95.81 222 VAL A N 1
ATOM 1851 C CA . VAL A 1 222 ? 5.240 10.162 -11.697 1.00 95.81 222 VAL A CA 1
ATOM 1852 C C . VAL A 1 222 ? 5.995 9.826 -12.980 1.00 95.81 222 VAL A C 1
ATOM 1854 O O . VAL A 1 222 ? 5.526 9.009 -13.770 1.00 95.81 222 VAL A O 1
ATOM 1857 N N . SER A 1 223 ? 7.186 10.401 -13.169 1.00 95.19 223 SER A N 1
ATOM 1858 C CA . SER A 1 223 ? 7.988 10.158 -14.376 1.00 95.19 223 SER A CA 1
ATOM 1859 C C . SER A 1 223 ? 8.426 8.697 -14.508 1.00 95.19 223 SER A C 1
ATOM 1861 O O . SER A 1 223 ? 8.329 8.123 -15.591 1.00 95.19 223 SER A O 1
ATOM 1863 N N . THR A 1 224 ? 8.860 8.053 -13.420 1.00 93.44 224 THR A N 1
ATOM 1864 C CA . THR A 1 224 ? 9.238 6.637 -13.466 1.00 93.44 224 THR A CA 1
ATOM 1865 C C . THR A 1 224 ? 8.022 5.737 -13.688 1.00 93.44 224 THR A C 1
ATOM 1867 O O . THR A 1 224 ? 8.125 4.793 -14.466 1.00 93.44 224 THR A O 1
ATOM 1870 N N . TYR A 1 225 ? 6.865 6.026 -13.081 1.00 92.00 225 TYR A N 1
ATOM 1871 C CA . TYR A 1 225 ? 5.622 5.284 -13.325 1.00 92.00 225 TYR A CA 1
ATOM 1872 C C . TYR A 1 225 ? 5.172 5.372 -14.792 1.00 92.00 225 TYR A C 1
ATOM 1874 O O . TYR A 1 225 ? 4.802 4.354 -15.383 1.00 92.00 225 TYR A O 1
ATOM 1882 N N . ASP A 1 226 ? 5.244 6.557 -15.398 1.00 90.25 226 ASP A N 1
ATOM 1883 C CA . ASP A 1 226 ? 4.873 6.772 -16.799 1.00 90.25 226 ASP A CA 1
ATOM 1884 C C . ASP A 1 226 ? 5.788 5.992 -17.760 1.00 90.25 226 ASP A C 1
ATOM 1886 O O . ASP A 1 226 ? 5.315 5.249 -18.623 1.00 90.25 226 ASP A O 1
ATOM 1890 N N . ILE A 1 227 ? 7.108 6.035 -17.535 1.00 87.94 227 ILE A N 1
ATOM 1891 C CA . ILE A 1 227 ? 8.078 5.220 -18.286 1.00 87.94 227 ILE A CA 1
ATOM 1892 C C . ILE A 1 227 ? 7.786 3.727 -18.097 1.00 87.94 227 ILE A C 1
ATOM 1894 O O . ILE A 1 227 ? 7.778 2.958 -19.060 1.00 87.94 227 ILE A O 1
ATOM 1898 N N . PHE A 1 228 ? 7.551 3.307 -16.853 1.00 82.50 228 PHE A N 1
ATOM 1899 C CA . PHE A 1 228 ? 7.368 1.907 -16.491 1.00 82.50 228 PHE A CA 1
ATOM 1900 C C . PHE A 1 228 ? 6.107 1.311 -17.127 1.00 82.50 228 PHE A C 1
ATOM 1902 O O . PHE A 1 228 ? 6.145 0.212 -17.683 1.00 82.50 228 PHE A O 1
ATOM 1909 N N . THR A 1 229 ? 5.004 2.058 -17.113 1.00 84.81 229 THR A N 1
ATOM 1910 C CA . THR A 1 229 ? 3.742 1.658 -17.750 1.00 84.81 229 THR A CA 1
ATOM 1911 C C . THR A 1 229 ? 3.810 1.720 -19.273 1.00 84.81 229 THR A C 1
ATOM 1913 O O . THR A 1 229 ? 3.345 0.788 -19.930 1.00 84.81 229 THR A O 1
ATOM 1916 N N . SER A 1 230 ? 4.455 2.737 -19.847 1.00 84.69 230 SER A N 1
ATOM 1917 C CA . SER A 1 230 ? 4.665 2.840 -21.298 1.00 84.69 230 SER A CA 1
ATOM 1918 C C . SER A 1 230 ? 5.483 1.668 -21.844 1.00 84.69 230 SER A C 1
ATOM 1920 O O . SER A 1 230 ? 5.117 1.064 -22.852 1.00 84.69 230 SER A O 1
ATOM 1922 N N . GLN A 1 231 ? 6.557 1.278 -21.149 1.00 79.44 231 GLN A N 1
ATOM 1923 C CA . GLN A 1 231 ? 7.329 0.086 -21.502 1.00 79.44 231 GLN A CA 1
ATOM 1924 C C . GLN A 1 231 ? 6.461 -1.173 -21.463 1.00 79.44 231 GLN A C 1
ATOM 1926 O O . GLN A 1 231 ? 6.509 -1.977 -22.391 1.00 79.44 231 GLN A O 1
ATOM 1931 N N . ALA A 1 232 ? 5.638 -1.342 -20.426 1.00 79.31 232 ALA A N 1
ATOM 1932 C CA . ALA A 1 232 ? 4.730 -2.479 -20.338 1.00 79.31 232 ALA A CA 1
ATOM 1933 C C . ALA A 1 232 ? 3.740 -2.524 -21.508 1.00 79.31 232 ALA A C 1
ATOM 1935 O O . ALA A 1 232 ? 3.548 -3.586 -22.091 1.00 79.31 232 ALA A O 1
ATOM 1936 N N . MET A 1 233 ? 3.174 -1.385 -21.914 1.00 76.94 233 MET A N 1
ATOM 1937 C CA . MET A 1 233 ? 2.292 -1.317 -23.084 1.00 76.94 233 MET A CA 1
ATOM 1938 C C . MET A 1 233 ? 3.011 -1.729 -24.374 1.00 76.94 233 MET A C 1
ATOM 1940 O O . MET A 1 233 ? 2.464 -2.511 -25.147 1.00 76.94 233 MET A O 1
ATOM 1944 N N . LEU A 1 234 ? 4.251 -1.274 -24.580 1.00 73.88 234 LEU A N 1
ATOM 1945 C CA . LEU A 1 234 ? 5.060 -1.647 -25.747 1.00 73.88 234 LEU A CA 1
ATOM 1946 C C . LEU A 1 234 ? 5.376 -3.149 -25.782 1.00 73.88 234 LEU A C 1
ATOM 1948 O O . LEU A 1 234 ? 5.306 -3.766 -26.842 1.00 73.88 234 LEU A O 1
ATOM 1952 N N . TYR A 1 235 ? 5.680 -3.754 -24.631 1.00 67.94 235 TYR A N 1
ATOM 1953 C CA . TYR A 1 235 ? 5.907 -5.199 -24.534 1.00 67.94 235 TYR A CA 1
ATOM 1954 C C . TYR A 1 235 ? 4.613 -6.019 -24.586 1.00 67.94 235 TYR A C 1
ATOM 1956 O O . TYR A 1 235 ? 4.672 -7.203 -24.910 1.00 67.94 235 TYR A O 1
ATOM 1964 N N . GLY A 1 236 ? 3.475 -5.410 -24.246 1.00 57.34 236 GLY A N 1
ATOM 1965 C CA . GLY A 1 236 ? 2.154 -6.030 -24.199 1.00 57.34 236 GLY A CA 1
ATOM 1966 C C . GLY A 1 236 ? 1.460 -6.153 -25.558 1.00 57.34 236 GLY A C 1
ATOM 1967 O O . GLY A 1 236 ? 0.507 -6.917 -25.696 1.00 57.34 236 GLY A O 1
ATOM 1968 N N . MET A 1 237 ? 1.921 -5.415 -26.572 1.00 47.91 237 MET A N 1
ATOM 1969 C CA . MET A 1 237 ? 1.367 -5.508 -27.920 1.00 47.91 237 MET A CA 1
ATOM 1970 C C . MET A 1 237 ? 1.794 -6.823 -28.591 1.00 47.91 237 MET A C 1
ATOM 1972 O O . MET A 1 237 ? 2.984 -7.151 -28.578 1.00 47.91 237 MET A O 1
ATOM 1976 N N . PRO A 1 238 ? 0.872 -7.576 -29.226 1.00 45.06 238 PRO A N 1
ATOM 1977 C CA . PRO A 1 238 ? 1.261 -8.712 -30.045 1.00 45.06 238 PRO A CA 1
ATOM 1978 C C . PRO A 1 238 ? 2.189 -8.212 -31.153 1.00 45.06 238 PRO A C 1
ATOM 1980 O O . PRO A 1 238 ? 1.835 -7.315 -31.923 1.00 45.06 238 PRO A O 1
ATOM 1983 N N . THR A 1 239 ? 3.385 -8.793 -31.241 1.00 45.03 239 THR A N 1
ATOM 1984 C CA . THR A 1 239 ? 4.242 -8.591 -32.404 1.00 45.03 239 THR A CA 1
ATOM 1985 C C . THR A 1 239 ? 3.439 -9.026 -33.621 1.00 45.03 239 THR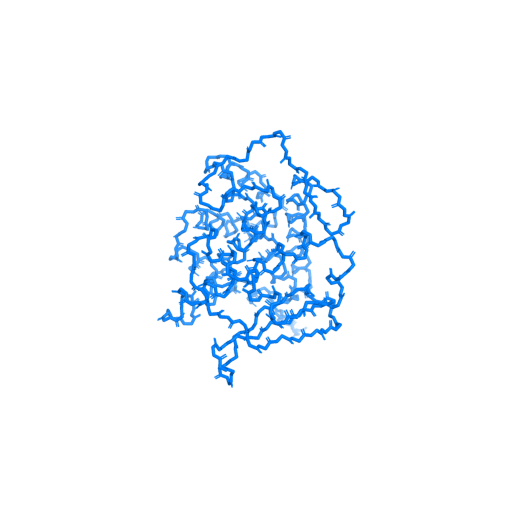 A C 1
ATOM 1987 O O . THR A 1 239 ? 3.001 -10.176 -33.711 1.00 45.03 239 THR A O 1
ATOM 1990 N N . LYS A 1 240 ? 3.192 -8.102 -34.559 1.00 38.06 240 LYS A N 1
ATOM 1991 C CA . LYS A 1 240 ? 2.714 -8.479 -35.889 1.00 38.06 240 LYS A CA 1
ATOM 1992 C C . LYS A 1 240 ? 3.744 -9.464 -36.430 1.00 38.06 240 LYS A C 1
ATOM 1994 O O . LYS A 1 240 ? 4.836 -9.061 -36.821 1.00 38.06 240 LYS A O 1
ATOM 1999 N N . LYS A 1 241 ? 3.432 -10.762 -36.390 1.00 38.88 241 LYS A N 1
ATOM 2000 C CA . LYS A 1 241 ? 4.166 -11.749 -37.171 1.00 38.88 241 LYS A CA 1
ATOM 2001 C C . LYS A 1 241 ? 4.027 -11.282 -38.610 1.00 38.88 241 LYS A C 1
ATOM 2003 O O . LYS A 1 241 ? 2.918 -11.271 -39.138 1.00 38.88 241 LYS A O 1
ATOM 2008 N N . ASN A 1 242 ? 5.136 -10.840 -39.194 1.00 40.62 242 ASN A N 1
ATOM 2009 C CA . ASN A 1 242 ? 5.238 -10.663 -40.630 1.00 40.62 242 ASN A CA 1
ATOM 2010 C C . ASN A 1 242 ? 4.857 -12.008 -41.252 1.00 40.62 242 ASN A C 1
ATOM 2012 O O . ASN A 1 242 ? 5.603 -12.978 -41.147 1.00 40.62 242 ASN A O 1
ATOM 2016 N N . GLN A 1 243 ? 3.649 -12.075 -41.805 1.00 36.25 243 GLN A N 1
ATOM 2017 C CA . GLN A 1 243 ? 3.293 -13.092 -42.777 1.00 36.25 243 GLN A CA 1
ATOM 2018 C C . GLN A 1 243 ? 4.028 -12.689 -44.055 1.00 36.25 243 GLN A C 1
ATOM 2020 O O . GLN A 1 243 ? 3.578 -11.808 -44.784 1.00 36.25 243 GLN A O 1
ATOM 2025 N N . THR A 1 244 ? 5.222 -13.247 -44.227 1.00 41.56 244 THR A N 1
ATOM 2026 C CA . THR A 1 244 ? 5.853 -13.445 -45.536 1.00 41.56 244 THR A CA 1
ATOM 2027 C C . THR A 1 244 ? 5.556 -14.856 -45.986 1.00 41.56 244 THR A C 1
ATOM 2029 O O . THR A 1 244 ? 5.768 -15.758 -45.140 1.00 41.56 244 THR A O 1
#

Radius of gyration: 18.48 Å; chains: 1; bounding box: 44×36×65 Å

Sequence (244 aa):
MYTIEEINIEIEKFCKSTSYKIPPIKHCLHVNSDDFIAQVRRNNEIENGYELLISNDIYKYKKEYQKAVLWHEFTHMYDSLKFKDESKIVFDAMIKTFSESHATTVELKYLLHISMNQTSRINLNNRVLTWRNGKENLDLITANYINQSIHHFNNFLLTKNPYDFNSGRTQFCYFCGYLMLEDKTKACKLLDGVMCYFPEQYRKNLSELGKAILIYDVNKIVSTYDIFTSQAMLYGMPTKKNQT

Secondary structure (DSSP, 8-state):
---HHHHHHHHHHHHHHH----PPP-EEEEE--SS-SEEEEE-TTSTTSEEEEEEGGGGGS-HHHHHHHHHHHHHHHHHHHHTTTS-HHHHHHHIIIIIHHHHHHHHHHHHTT--TT--S---TT--EEEETTEEEEHHHHHHHHHHHHHHHHHHHHHH--HHHHHHHHHHHHHHHHHHTTS-HHHHHHHHHHHGGGS-HHHHHHHHHHHHHHHHT-HHHHHHHHHHHHHHHHHHHSPP-----